Protein AF-A0A832IN17-F1 (afdb_monomer_lite)

Radius of gyration: 20.88 Å; chains: 1; bounding box: 55×43×46 Å

Structure (mmCIF, N/CA/C/O backbone):
data_AF-A0A832IN17-F1
#
_entry.id   AF-A0A832IN17-F1
#
loop_
_atom_site.group_PDB
_atom_site.id
_atom_site.type_symbol
_atom_site.label_atom_id
_atom_site.label_alt_id
_atom_site.label_comp_id
_atom_site.label_asym_id
_atom_site.label_entity_id
_atom_site.label_seq_id
_atom_site.pdbx_PDB_ins_code
_atom_site.Cartn_x
_atom_site.Cartn_y
_atom_site.Cartn_z
_atom_site.occupancy
_atom_site.B_iso_or_equiv
_atom_site.auth_seq_id
_atom_site.auth_comp_id
_atom_site.auth_asym_id
_atom_site.auth_atom_id
_atom_site.pdbx_PDB_model_num
ATOM 1 N N . ARG A 1 1 ? -17.816 15.713 -6.713 1.00 51.59 1 ARG A N 1
ATOM 2 C CA . ARG A 1 1 ? -17.957 14.393 -6.051 1.00 51.59 1 ARG A CA 1
ATOM 3 C C . ARG A 1 1 ? -18.269 14.490 -4.556 1.00 51.59 1 ARG A C 1
ATOM 5 O O . ARG A 1 1 ? -19.433 14.315 -4.246 1.00 51.59 1 ARG A O 1
ATOM 12 N N . ALA A 1 2 ? -17.333 14.793 -3.641 1.00 46.94 2 ALA A N 1
ATOM 13 C CA . ALA A 1 2 ? -17.643 14.866 -2.194 1.00 46.94 2 ALA A CA 1
ATOM 14 C C . ALA A 1 2 ? -18.786 15.858 -1.883 1.00 46.94 2 ALA A C 1
ATOM 16 O O . ALA A 1 2 ? -19.800 15.483 -1.310 1.00 46.94 2 ALA A O 1
ATOM 17 N N . LEU A 1 3 ? -18.708 17.077 -2.427 1.00 55.75 3 LEU A N 1
ATOM 18 C CA . LEU A 1 3 ? -19.771 18.088 -2.305 1.00 55.75 3 LEU A CA 1
ATOM 19 C C . LEU A 1 3 ? -21.118 17.687 -2.946 1.00 55.75 3 LEU A C 1
ATOM 21 O O . LEU A 1 3 ? -22.158 18.191 -2.539 1.00 55.75 3 LEU A O 1
ATOM 25 N N . GLU A 1 4 ? -21.127 16.803 -3.949 1.00 55.88 4 GLU A N 1
ATOM 26 C CA . GLU A 1 4 ? -22.376 16.304 -4.558 1.00 55.88 4 GLU A CA 1
ATOM 27 C C . GLU A 1 4 ? -23.022 15.212 -3.707 1.00 55.88 4 GLU A C 1
ATOM 29 O O . GLU A 1 4 ? -24.243 15.175 -3.595 1.00 55.88 4 GLU A O 1
ATOM 34 N N . ILE A 1 5 ? -22.210 14.346 -3.094 1.00 51.12 5 ILE A N 1
ATOM 35 C CA . ILE A 1 5 ? -22.674 13.303 -2.173 1.00 51.12 5 ILE A CA 1
ATOM 36 C C . ILE A 1 5 ? -23.293 13.957 -0.933 1.00 51.12 5 ILE A C 1
ATOM 38 O O . ILE A 1 5 ? -24.420 13.624 -0.584 1.00 51.12 5 ILE A O 1
ATOM 42 N N . LEU A 1 6 ? -22.634 14.969 -0.355 1.00 58.47 6 LEU A N 1
ATOM 43 C CA . LEU A 1 6 ? -23.139 15.705 0.812 1.00 58.47 6 LEU A CA 1
ATOM 44 C C . LEU A 1 6 ? -24.492 16.383 0.552 1.00 58.47 6 LEU A C 1
ATOM 46 O O . LEU A 1 6 ? -25.398 16.295 1.378 1.00 58.47 6 LEU A O 1
ATOM 50 N N . ARG A 1 7 ? -24.678 16.980 -0.636 1.00 63.84 7 ARG A N 1
ATOM 51 C CA . ARG A 1 7 ? -25.978 17.544 -1.043 1.00 63.84 7 ARG A CA 1
ATOM 52 C C . ARG A 1 7 ? -27.056 16.481 -1.228 1.00 63.84 7 ARG A C 1
ATOM 54 O O . ARG A 1 7 ? -28.219 16.757 -0.962 1.00 63.84 7 ARG A O 1
ATOM 61 N N . ARG A 1 8 ? -26.695 15.294 -1.720 1.00 60.34 8 ARG A N 1
ATOM 62 C CA . ARG A 1 8 ? -27.651 14.206 -1.971 1.00 60.34 8 ARG A CA 1
ATOM 63 C C . ARG A 1 8 ? -28.102 13.523 -0.681 1.00 60.34 8 ARG A C 1
ATOM 65 O O . ARG A 1 8 ? -29.248 13.102 -0.595 1.00 60.34 8 ARG A O 1
ATOM 72 N N . GLU A 1 9 ? -27.208 13.424 0.296 1.00 64.56 9 GLU A N 1
ATOM 73 C CA . GLU A 1 9 ? -27.443 12.777 1.594 1.00 64.56 9 GLU A CA 1
ATOM 74 C C . GLU A 1 9 ? -27.947 13.774 2.663 1.00 64.56 9 GLU A C 1
ATOM 76 O O . GLU A 1 9 ? -28.255 13.379 3.782 1.00 64.56 9 GLU A O 1
ATOM 81 N N . ASN A 1 10 ? -28.065 15.063 2.315 1.00 69.25 10 ASN A N 1
ATOM 82 C CA . ASN A 1 10 ? -28.514 16.152 3.191 1.00 69.25 10 ASN A CA 1
ATOM 83 C C . ASN A 1 10 ? -27.656 16.309 4.465 1.00 69.25 10 ASN A C 1
ATOM 85 O O . ASN A 1 10 ? -28.167 16.602 5.547 1.00 69.25 10 ASN A O 1
ATOM 89 N N . ILE A 1 11 ? -26.346 16.090 4.325 1.00 56.19 11 ILE A N 1
ATOM 90 C CA . ILE A 1 11 ? -25.371 16.149 5.417 1.00 56.19 11 ILE A CA 1
ATOM 91 C C . ILE A 1 11 ? -24.677 17.514 5.370 1.00 56.19 11 ILE A C 1
ATOM 93 O O . ILE A 1 11 ? -23.997 17.838 4.394 1.00 56.19 11 ILE A O 1
ATOM 97 N N . ASP A 1 12 ? -24.851 18.307 6.428 1.00 56.44 12 ASP A N 1
ATOM 98 C CA . ASP A 1 12 ? -24.243 19.631 6.573 1.00 56.44 12 ASP A CA 1
ATOM 99 C C . ASP A 1 12 ? -22.817 19.500 7.135 1.00 56.44 12 ASP A C 1
ATOM 101 O O . ASP A 1 12 ? 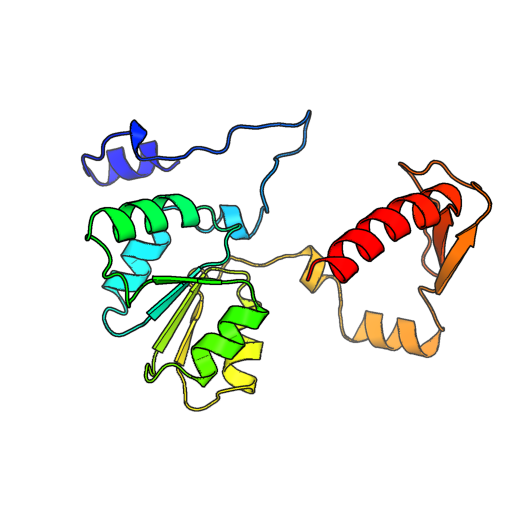-22.619 19.168 8.304 1.00 56.44 12 ASP A O 1
ATOM 105 N N . ILE A 1 13 ? -21.810 19.698 6.280 1.00 49.97 13 ILE A N 1
ATOM 106 C CA . ILE A 1 13 ? -20.387 19.692 6.648 1.00 49.97 13 ILE A CA 1
ATOM 107 C C . ILE A 1 13 ? -19.742 20.962 6.101 1.00 49.97 13 ILE A C 1
ATOM 109 O O . ILE A 1 13 ? -19.945 21.315 4.938 1.00 49.97 13 ILE A O 1
ATOM 113 N N . ASN A 1 14 ? -18.918 21.614 6.928 1.00 55.19 14 ASN A N 1
ATOM 114 C CA . ASN A 1 14 ? -18.136 22.779 6.526 1.00 55.19 14 ASN A CA 1
ATOM 115 C C . ASN A 1 14 ? -17.198 22.418 5.344 1.00 55.19 14 ASN A C 1
ATOM 117 O O . ASN A 1 14 ? -16.309 21.581 5.525 1.00 55.19 14 ASN A O 1
ATOM 121 N N . PRO A 1 15 ? -17.352 23.040 4.157 1.00 50.75 15 PRO A N 1
ATOM 122 C CA . PRO A 1 15 ? -16.538 22.756 2.973 1.00 50.75 15 PRO A CA 1
ATOM 123 C C . PRO A 1 15 ? -15.032 22.951 3.175 1.00 50.75 15 PRO A C 1
ATOM 125 O O . PRO A 1 15 ? -14.250 22.280 2.506 1.00 50.75 15 PRO A O 1
ATOM 128 N N . ASP A 1 16 ? -14.628 23.808 4.115 1.00 48.81 16 ASP A N 1
ATOM 129 C CA . ASP A 1 16 ? -13.217 24.060 4.440 1.00 48.81 16 ASP A CA 1
ATOM 130 C C . ASP A 1 16 ? -12.544 22.866 5.144 1.00 48.81 16 ASP A C 1
ATOM 132 O O . ASP A 1 16 ? -11.321 22.806 5.240 1.00 48.81 16 ASP A O 1
ATOM 136 N N . LEU A 1 17 ? -13.330 21.888 5.612 1.00 45.16 17 LEU A N 1
ATOM 137 C CA . LEU A 1 17 ? -12.834 20.626 6.174 1.00 45.16 17 LEU A CA 1
ATOM 138 C C . LEU A 1 17 ? -12.541 19.568 5.097 1.00 45.16 17 LEU A C 1
ATOM 140 O O . LEU A 1 17 ? -12.065 18.475 5.411 1.00 45.16 17 LEU A O 1
ATOM 144 N N . ILE A 1 18 ? -12.834 19.867 3.828 1.00 52.97 18 ILE A N 1
ATOM 145 C CA . ILE A 1 18 ? -12.584 18.976 2.697 1.00 52.97 18 ILE A CA 1
ATOM 146 C C . ILE A 1 18 ? -11.269 19.402 2.040 1.00 52.97 18 ILE A C 1
ATOM 148 O O . ILE A 1 18 ? -11.239 20.303 1.204 1.00 52.97 18 ILE A O 1
ATOM 152 N N . GLU A 1 19 ? -10.170 18.727 2.381 1.00 46.94 19 GLU A N 1
ATOM 153 C CA . GLU A 1 19 ? -8.913 18.895 1.649 1.00 46.94 19 GLU A CA 1
ATOM 154 C C . GLU A 1 19 ? -9.057 18.339 0.224 1.00 46.94 19 GLU A C 1
ATOM 156 O O . GLU A 1 19 ? -9.177 17.132 -0.002 1.00 46.94 19 GLU A O 1
ATOM 161 N N . ILE A 1 20 ? -9.053 19.238 -0.760 1.00 49.03 20 ILE A N 1
ATOM 162 C CA . ILE A 1 20 ?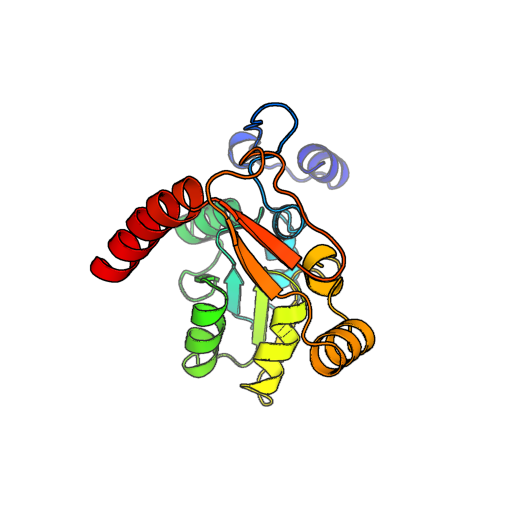 -9.028 18.896 -2.181 1.00 49.03 20 ILE A CA 1
ATOM 163 C C . ILE A 1 20 ? -7.601 19.123 -2.682 1.00 49.03 20 ILE A C 1
ATOM 165 O O . ILE A 1 20 ? -7.170 20.258 -2.874 1.00 49.03 20 ILE A O 1
ATOM 169 N N . TYR A 1 21 ? -6.862 18.041 -2.932 1.00 46.72 21 TYR A N 1
ATOM 170 C CA . TYR A 1 21 ? -5.569 18.114 -3.612 1.00 46.72 21 TYR A CA 1
ATOM 171 C C . TYR A 1 21 ? -5.768 18.510 -5.090 1.00 46.72 21 TYR A C 1
ATOM 173 O O . TYR A 1 21 ? -5.939 17.642 -5.944 1.00 46.72 21 TYR A O 1
ATOM 181 N N . ASP A 1 22 ? -5.747 19.809 -5.414 1.00 50.56 22 ASP A N 1
ATOM 182 C CA . ASP A 1 22 ? -5.823 20.307 -6.808 1.00 50.56 22 ASP A CA 1
ATOM 183 C C . ASP A 1 22 ? -4.463 20.753 -7.380 1.00 50.56 22 ASP A C 1
ATOM 185 O O . ASP A 1 22 ? -4.370 21.481 -8.370 1.00 50.56 22 ASP A O 1
ATOM 189 N N . HIS A 1 23 ? -3.352 20.311 -6.783 1.00 47.31 23 HIS A N 1
ATOM 190 C CA . HIS A 1 23 ? -2.042 20.609 -7.351 1.00 47.31 23 HIS A CA 1
ATOM 191 C C . HIS A 1 23 ? -1.737 19.717 -8.559 1.00 47.31 23 HIS A C 1
ATOM 193 O O . HIS A 1 23 ? -1.418 18.531 -8.464 1.00 47.31 23 HIS A O 1
ATOM 199 N N . ARG A 1 24 ? -1.823 20.333 -9.741 1.00 50.34 24 ARG A N 1
ATOM 200 C CA . ARG A 1 24 ? -1.418 19.744 -11.017 1.00 50.34 24 ARG A CA 1
ATOM 201 C C . ARG A 1 24 ? -0.017 20.205 -11.398 1.00 50.34 24 ARG A C 1
ATOM 203 O O . ARG A 1 24 ? 0.280 21.398 -11.390 1.00 50.34 24 ARG A O 1
ATOM 210 N N . LYS A 1 25 ? 0.825 19.270 -11.843 1.00 51.00 25 LYS A N 1
ATOM 211 C CA . LYS A 1 25 ? 2.070 19.575 -12.564 1.00 51.00 25 LYS A CA 1
ATOM 212 C C . LYS A 1 25 ? 1.861 19.266 -14.046 1.00 51.00 25 LYS A C 1
ATOM 214 O O . LYS A 1 25 ? 2.111 18.153 -14.512 1.00 51.00 25 LYS A O 1
ATOM 219 N N . GLY A 1 26 ? 1.358 20.245 -14.798 1.00 65.31 26 GLY A N 1
ATOM 220 C CA . GLY A 1 26 ? 0.943 20.049 -16.191 1.00 65.31 26 GLY A CA 1
ATOM 221 C C . GLY A 1 26 ? -0.275 19.123 -16.283 1.00 65.31 26 GLY A C 1
ATOM 222 O O . GLY A 1 26 ? -1.315 19.421 -15.705 1.00 65.31 26 GLY A O 1
ATOM 223 N N . LYS A 1 27 ? -0.149 17.988 -16.986 1.00 57.19 27 LYS A N 1
ATOM 224 C CA . LYS A 1 27 ? -1.211 16.966 -17.103 1.00 57.19 27 LYS A CA 1
ATOM 225 C C . LYS A 1 27 ? -1.237 15.936 -15.963 1.00 57.19 27 LYS A C 1
ATOM 227 O O . LYS A 1 27 ? -2.089 15.055 -15.971 1.00 57.19 27 LYS A O 1
ATOM 232 N N . TYR A 1 28 ? -0.277 15.995 -15.039 1.00 52.97 28 TYR A N 1
ATOM 233 C CA . TYR A 1 28 ? -0.094 14.983 -14.000 1.00 52.97 28 TYR A CA 1
ATOM 234 C C . TYR A 1 28 ? -0.658 15.465 -12.663 1.00 52.97 28 TYR A C 1
ATOM 236 O O . TYR A 1 28 ? -0.355 16.576 -12.218 1.00 52.97 28 TYR A O 1
ATOM 244 N N . TRP A 1 29 ? -1.453 14.608 -12.026 1.00 57.88 29 TRP A N 1
ATOM 245 C CA . TRP A 1 29 ? -1.909 14.779 -10.650 1.00 57.88 29 TRP A CA 1
ATOM 246 C C . TRP A 1 29 ? -0.788 14.367 -9.694 1.00 57.88 29 TRP A C 1
ATOM 248 O O . TRP A 1 29 ? -0.196 13.303 -9.873 1.00 57.88 29 TRP A O 1
ATOM 258 N N . SER A 1 30 ? -0.483 15.181 -8.682 1.00 66.12 30 SER A N 1
ATOM 259 C CA . SER A 1 30 ? 0.455 14.808 -7.613 1.00 66.12 30 SER A CA 1
ATOM 260 C C . SER A 1 30 ? -0.232 13.945 -6.545 1.00 66.12 30 SER A C 1
ATOM 262 O O . SER A 1 30 ? -0.205 14.278 -5.365 1.00 66.12 30 SER A O 1
ATOM 264 N N . ALA A 1 31 ? -0.904 12.874 -6.968 1.00 72.94 31 ALA A N 1
ATOM 265 C CA . ALA A 1 31 ? -1.619 11.951 -6.094 1.00 72.94 31 ALA A CA 1
ATOM 266 C C . ALA A 1 31 ? -1.562 10.528 -6.662 1.00 72.94 31 ALA A C 1
ATOM 268 O O . ALA A 1 31 ? -1.546 10.331 -7.881 1.00 72.94 31 ALA A O 1
ATOM 269 N N . CYS A 1 32 ? -1.557 9.525 -5.784 1.00 80.31 32 CYS A N 1
ATOM 270 C CA . CYS A 1 32 ? -1.690 8.137 -6.201 1.00 80.31 32 CYS A CA 1
ATOM 271 C C . CYS A 1 32 ? -3.151 7.849 -6.580 1.00 80.31 32 CYS A C 1
ATOM 273 O O . CYS A 1 32 ? -4.053 7.960 -5.752 1.00 80.31 32 CYS A O 1
ATOM 275 N N . HIS A 1 33 ? -3.388 7.433 -7.827 1.00 80.19 33 HIS A N 1
ATOM 276 C CA . HIS A 1 33 ? -4.728 7.121 -8.342 1.00 80.19 33 HIS A CA 1
ATOM 277 C C . HIS A 1 33 ? -5.456 6.021 -7.554 1.00 80.19 33 HIS A C 1
ATOM 279 O O . HIS A 1 33 ? -6.681 5.993 -7.566 1.00 80.19 33 HIS A O 1
ATOM 285 N N . VAL A 1 34 ? -4.728 5.124 -6.879 1.00 82.94 34 VAL A N 1
ATOM 286 C CA . VAL A 1 34 ? -5.305 4.068 -6.031 1.00 82.94 34 VAL A CA 1
ATOM 287 C C . VAL A 1 34 ? -5.787 4.659 -4.715 1.00 82.94 34 VAL A C 1
ATOM 289 O O . VAL A 1 34 ? -6.943 4.506 -4.334 1.00 82.94 34 VAL A O 1
ATOM 292 N N . HIS A 1 35 ? -4.906 5.379 -4.029 1.00 80.12 35 HIS A N 1
ATOM 293 C CA . HIS A 1 35 ? -5.183 5.952 -2.720 1.00 80.12 35 HIS A CA 1
ATOM 294 C C . HIS A 1 35 ? -6.171 7.125 -2.772 1.00 80.12 35 HIS A C 1
ATOM 296 O O . HIS A 1 35 ? -6.923 7.327 -1.822 1.00 80.12 35 HIS A O 1
ATOM 302 N N . GLN A 1 36 ? -6.251 7.844 -3.897 1.00 81.31 36 GLN A N 1
ATOM 303 C CA . GLN A 1 36 ? -7.253 8.890 -4.142 1.00 81.31 36 GLN A CA 1
ATOM 304 C C . GLN A 1 36 ? -8.688 8.340 -4.223 1.00 81.31 36 GLN A C 1
ATOM 306 O O . GLN A 1 36 ? -9.642 9.059 -3.932 1.00 81.31 36 GLN A O 1
ATOM 311 N N . GLN A 1 37 ? -8.869 7.072 -4.609 1.00 77.75 37 GLN A N 1
ATOM 312 C CA . GLN A 1 37 ? -10.197 6.444 -4.642 1.00 77.75 37 GLN A CA 1
ATOM 313 C C . GLN A 1 37 ? -10.764 6.213 -3.236 1.00 77.75 37 GLN A C 1
ATOM 315 O O . GLN A 1 37 ? -11.978 6.078 -3.079 1.00 77.75 37 GLN A O 1
ATOM 320 N N . ILE A 1 38 ? -9.900 6.198 -2.218 1.00 78.69 38 ILE A N 1
ATOM 321 C CA . ILE A 1 38 ? -10.278 6.116 -0.809 1.00 78.69 38 ILE A CA 1
ATOM 322 C C . ILE A 1 38 ? -10.639 7.532 -0.346 1.00 78.69 38 ILE A C 1
ATOM 324 O O . ILE A 1 38 ? -9.796 8.292 0.133 1.00 78.69 38 ILE A O 1
ATOM 328 N N . GLY A 1 39 ? -11.900 7.900 -0.572 1.00 71.94 39 GLY A N 1
ATOM 329 C CA . GLY A 1 39 ? -12.444 9.210 -0.214 1.00 71.94 39 GLY A CA 1
ATOM 330 C C . GLY A 1 39 ? -12.582 9.429 1.301 1.00 71.94 39 GLY A C 1
ATOM 331 O O . GLY A 1 39 ? -12.466 8.479 2.076 1.00 71.94 39 GLY A O 1
ATOM 332 N N . PRO A 1 40 ? -12.869 10.669 1.732 1.00 69.12 40 PRO A N 1
ATOM 333 C CA . PRO A 1 40 ? -12.911 11.053 3.149 1.00 69.12 40 PRO A CA 1
ATOM 334 C C . PRO A 1 40 ? -13.953 10.275 3.968 1.00 69.12 40 PRO A C 1
ATOM 336 O O . PRO A 1 40 ? -13.707 9.958 5.131 1.00 69.12 40 PRO A O 1
ATOM 339 N N . ASP A 1 41 ? -15.070 9.900 3.343 1.00 77.50 41 ASP A N 1
ATOM 340 C CA . ASP A 1 41 ? -16.176 9.191 4.002 1.00 77.50 41 ASP A CA 1
ATOM 341 C C . ASP A 1 41 ? -15.910 7.682 4.140 1.00 77.50 41 ASP A C 1
ATOM 343 O O . ASP A 1 41 ? -16.577 6.990 4.907 1.00 77.50 41 ASP A O 1
ATOM 347 N N . ALA A 1 42 ? -14.925 7.144 3.406 1.00 80.38 42 ALA A N 1
ATOM 348 C CA . ALA A 1 42 ? -14.640 5.709 3.396 1.00 80.38 42 ALA A CA 1
ATOM 349 C C . ALA A 1 42 ? -14.237 5.202 4.789 1.00 80.38 42 ALA A C 1
ATOM 351 O O . ALA A 1 42 ? -14.626 4.105 5.186 1.00 80.38 42 ALA A O 1
ATOM 352 N N . ALA A 1 43 ? -13.493 6.018 5.542 1.00 84.94 43 ALA A N 1
ATOM 353 C CA . ALA A 1 43 ? -13.101 5.699 6.910 1.00 84.94 43 ALA A CA 1
ATOM 354 C C . ALA A 1 43 ? -14.304 5.680 7.859 1.00 84.94 43 ALA A C 1
ATOM 356 O O . ALA A 1 43 ? -14.411 4.765 8.671 1.00 84.94 43 ALA A O 1
ATOM 357 N N . ASP A 1 44 ? -15.231 6.632 7.720 1.00 83.56 44 ASP A N 1
ATOM 358 C CA . ASP A 1 44 ? -16.424 6.705 8.570 1.00 83.56 44 ASP A CA 1
ATOM 359 C C . ASP A 1 44 ? -17.327 5.496 8.340 1.00 83.56 44 ASP A C 1
ATOM 361 O O . ASP A 1 44 ? -17.721 4.826 9.290 1.00 83.56 44 ASP A O 1
ATOM 365 N N . ILE A 1 45 ? -17.592 5.162 7.074 1.00 83.19 45 ILE A N 1
ATOM 366 C CA . ILE A 1 45 ? -18.397 3.992 6.707 1.00 83.19 45 ILE A CA 1
ATOM 367 C C . ILE A 1 45 ? -17.753 2.713 7.254 1.00 83.19 45 ILE A C 1
ATOM 369 O O . ILE A 1 45 ? -18.436 1.887 7.863 1.00 83.19 45 ILE A O 1
ATOM 373 N N . ALA A 1 46 ? -16.439 2.555 7.080 1.00 86.69 46 ALA A N 1
ATOM 374 C CA . ALA A 1 46 ? -15.731 1.368 7.543 1.00 86.69 46 ALA A CA 1
ATOM 375 C C . ALA A 1 46 ? -15.739 1.243 9.077 1.00 86.69 46 ALA A C 1
ATOM 377 O O . ALA A 1 46 ? -15.961 0.145 9.592 1.00 86.69 46 ALA A O 1
ATOM 378 N N . LEU A 1 47 ? -15.550 2.353 9.801 1.00 86.94 47 LEU A N 1
ATOM 379 C CA . LEU A 1 47 ? -15.591 2.403 11.267 1.00 86.94 47 LEU A CA 1
ATOM 380 C C . LEU A 1 47 ? -17.004 2.195 11.827 1.00 86.94 47 LEU A C 1
ATOM 382 O O . LEU A 1 47 ? -17.140 1.590 12.888 1.00 86.94 47 LEU A O 1
ATOM 386 N N . LEU A 1 48 ? -18.048 2.655 11.131 1.00 86.75 48 LEU A N 1
ATOM 387 C CA . LEU A 1 48 ? -19.443 2.376 11.494 1.00 86.75 48 LEU A CA 1
ATOM 388 C C . LEU A 1 48 ? -19.768 0.885 11.364 1.00 86.75 48 LEU A C 1
ATOM 390 O O . LEU A 1 48 ? -20.456 0.326 12.213 1.00 86.75 48 LEU A O 1
ATOM 394 N N . GLN A 1 49 ? -19.260 0.233 10.316 1.00 87.25 49 GLN A N 1
ATOM 395 C CA . GLN A 1 49 ? -19.473 -1.197 10.081 1.00 87.25 49 GLN A CA 1
ATOM 396 C C . GLN A 1 49 ? -18.607 -2.090 10.981 1.00 87.25 49 GLN A C 1
ATOM 398 O O . GLN A 1 49 ? -18.992 -3.220 11.266 1.00 87.25 49 GLN A O 1
ATOM 403 N N . ASN A 1 50 ? -17.448 -1.594 11.425 1.00 91.38 50 ASN A N 1
ATOM 404 C CA . ASN A 1 50 ? -16.460 -2.350 12.196 1.00 91.38 50 ASN A CA 1
ATOM 405 C C . ASN A 1 50 ? -15.943 -1.503 13.362 1.00 91.38 50 ASN A C 1
ATOM 407 O O . ASN A 1 50 ? -14.771 -1.127 13.424 1.00 91.38 50 ASN A O 1
ATOM 411 N N . SER A 1 51 ? -16.834 -1.172 14.297 1.00 90.00 51 SER A N 1
ATOM 412 C CA . SER A 1 51 ? -16.514 -0.277 15.411 1.00 90.00 51 SER A CA 1
ATOM 413 C C . SER A 1 51 ? -15.470 -0.843 16.379 1.00 90.00 51 SER A C 1
ATOM 415 O O . SER A 1 51 ? -14.901 -0.075 17.150 1.00 90.00 51 SER A O 1
ATOM 417 N N . ASP A 1 52 ? -15.226 -2.152 16.359 1.00 93.44 52 ASP A N 1
ATOM 418 C CA . ASP A 1 52 ? -14.208 -2.861 17.140 1.00 93.44 52 ASP A CA 1
ATOM 419 C C . ASP A 1 52 ? -12.850 -2.983 16.423 1.00 93.44 52 ASP A C 1
ATOM 421 O O . ASP A 1 52 ? -11.910 -3.527 16.999 1.00 93.44 52 ASP A O 1
ATOM 425 N N . ALA A 1 53 ? -12.736 -2.493 15.183 1.00 96.31 53 ALA A N 1
ATOM 426 C CA . ALA A 1 53 ? -11.501 -2.544 14.411 1.00 96.31 53 ALA A CA 1
ATOM 427 C C . ALA A 1 53 ? -10.625 -1.298 14.604 1.00 96.31 53 ALA A C 1
ATOM 429 O O . ALA A 1 53 ? -11.119 -0.171 14.713 1.00 96.31 53 ALA A O 1
ATOM 430 N N . GLU A 1 54 ? -9.310 -1.508 14.565 1.00 97.50 54 GLU A N 1
ATOM 431 C CA . GLU A 1 54 ? -8.335 -0.431 14.393 1.00 97.50 54 GLU A CA 1
ATOM 432 C C . GLU A 1 54 ? -8.233 -0.042 12.912 1.00 97.50 54 GLU A C 1
ATOM 434 O O . GLU A 1 54 ? -8.293 -0.887 12.020 1.00 97.50 54 GLU A O 1
ATOM 439 N N . LEU A 1 55 ? -8.057 1.244 12.634 1.00 96.69 55 LEU A N 1
ATOM 440 C CA . LEU A 1 55 ? -7.921 1.802 11.296 1.00 96.69 55 LEU A CA 1
ATOM 441 C C . LEU A 1 55 ? -6.447 2.092 10.996 1.00 96.69 55 LEU A C 1
ATOM 443 O O . LEU A 1 55 ? -5.834 2.957 11.612 1.00 96.69 55 LEU A O 1
ATOM 447 N N . MET A 1 56 ? -5.882 1.405 10.007 1.00 97.75 56 MET A N 1
ATOM 448 C CA . MET A 1 56 ? -4.527 1.651 9.513 1.00 97.75 56 MET A CA 1
ATOM 449 C C . MET A 1 56 ? -4.580 2.377 8.170 1.00 97.75 56 MET A C 1
ATOM 451 O O . MET A 1 56 ? -5.174 1.877 7.214 1.00 97.75 56 MET A O 1
ATOM 455 N N . ILE A 1 57 ? -3.941 3.542 8.082 1.00 95.31 57 ILE A N 1
ATOM 456 C CA . ILE A 1 57 ? -4.059 4.477 6.960 1.00 95.31 57 ILE A CA 1
ATOM 457 C C . ILE A 1 57 ? -2.697 4.724 6.336 1.00 95.31 57 ILE A C 1
ATOM 459 O O . ILE A 1 57 ? -1.781 5.207 6.997 1.00 95.31 57 ILE A O 1
ATOM 463 N N . HIS A 1 58 ? -2.569 4.439 5.042 1.00 94.31 58 HIS A N 1
ATOM 464 C CA . HIS A 1 58 ? -1.385 4.856 4.304 1.00 94.31 58 HIS A CA 1
ATOM 465 C C . HIS A 1 58 ? -1.386 6.384 4.141 1.00 94.31 58 HIS A C 1
ATOM 467 O O . HIS A 1 58 ? -2.416 6.918 3.723 1.00 94.31 58 HIS A O 1
ATOM 473 N N . PRO A 1 59 ? -0.270 7.099 4.384 1.00 87.50 59 PRO A N 1
ATOM 474 C CA . PRO A 1 59 ? -0.226 8.563 4.278 1.00 87.50 59 PRO A CA 1
ATOM 475 C C . PRO A 1 59 ? -0.612 9.132 2.902 1.00 87.50 59 PRO A C 1
ATOM 477 O O . PRO A 1 59 ? -0.982 10.293 2.807 1.00 87.50 59 PRO A O 1
ATOM 480 N N . GLU A 1 60 ? -0.564 8.322 1.839 1.00 86.31 60 GLU A N 1
ATOM 481 C CA . GLU A 1 60 ? -1.021 8.723 0.495 1.00 86.31 60 GLU A CA 1
ATOM 482 C C . GLU A 1 60 ? -2.553 8.677 0.306 1.00 86.31 60 GLU A C 1
ATOM 484 O O . GLU A 1 60 ? -3.044 9.110 -0.737 1.00 86.31 60 GLU A O 1
ATOM 489 N N . CYS A 1 61 ? -3.319 8.125 1.260 1.00 85.88 61 CYS A N 1
ATOM 490 C CA . CYS A 1 61 ? -4.783 8.021 1.179 1.00 85.88 61 CYS A CA 1
ATOM 491 C C . CYS A 1 61 ? -5.453 9.385 1.055 1.00 85.88 61 CYS A C 1
ATOM 493 O O . CYS A 1 61 ? -5.179 10.283 1.844 1.00 85.88 61 CYS A O 1
ATOM 495 N N . GLY A 1 62 ? -6.449 9.492 0.169 1.00 81.56 62 GLY A N 1
ATOM 496 C CA . GLY A 1 62 ? -7.309 10.676 0.108 1.00 81.56 62 GLY A CA 1
ATOM 497 C C . GLY A 1 62 ? -8.041 10.951 1.429 1.00 81.56 62 GLY A C 1
ATOM 498 O O . GLY A 1 62 ? -8.310 12.100 1.759 1.00 81.56 62 GLY A O 1
ATOM 499 N N . CYS A 1 63 ? -8.313 9.913 2.228 1.00 81.94 63 CYS A N 1
ATOM 500 C CA . CYS A 1 63 ? -8.908 10.053 3.554 1.00 81.94 63 CYS A CA 1
ATOM 501 C C . CYS A 1 63 ? -7.916 10.481 4.653 1.00 81.94 63 CYS A C 1
ATOM 503 O O . CYS A 1 63 ? -8.376 10.819 5.745 1.00 81.94 63 CYS A O 1
ATOM 505 N N . ALA A 1 64 ? -6.595 10.476 4.410 1.00 86.69 64 ALA A N 1
ATOM 506 C CA . ALA A 1 64 ? -5.578 10.629 5.456 1.00 86.69 64 ALA A CA 1
ATOM 507 C C . ALA A 1 64 ? -5.737 11.937 6.244 1.00 86.69 64 ALA A C 1
ATOM 509 O O . ALA A 1 64 ? -5.943 11.889 7.455 1.00 86.69 64 ALA A O 1
ATOM 510 N N . SER A 1 65 ? -5.753 13.092 5.577 1.00 82.69 65 SER A N 1
ATOM 511 C CA . SER A 1 65 ? -5.901 14.385 6.257 1.00 82.69 65 SER A CA 1
ATOM 512 C C . SER A 1 65 ? -7.219 14.518 7.015 1.00 82.69 65 SER A C 1
ATOM 514 O O . SER A 1 65 ? -7.236 14.964 8.161 1.00 82.69 65 SER A O 1
ATOM 516 N N . SER A 1 66 ? -8.326 14.062 6.418 1.00 83.62 66 SER A N 1
ATOM 517 C CA . SER A 1 66 ? -9.636 14.089 7.081 1.00 83.62 66 SER A CA 1
ATOM 518 C C . SER A 1 66 ? -9.654 13.226 8.348 1.00 83.62 66 SER A C 1
ATOM 520 O O . SER A 1 66 ? -10.203 13.633 9.371 1.00 83.62 66 SER A O 1
ATOM 522 N N . CYS A 1 67 ? -9.002 12.059 8.318 1.00 85.62 67 CYS A N 1
ATOM 523 C CA . CYS A 1 67 ? -8.872 11.191 9.482 1.00 85.62 67 CYS A CA 1
ATOM 524 C C . CYS A 1 67 ? -7.961 11.820 10.536 1.00 85.62 67 CYS A C 1
ATOM 526 O O . CYS A 1 67 ? -8.269 11.736 11.719 1.00 85.62 67 CYS A O 1
ATOM 528 N N . LEU A 1 68 ? -6.880 12.491 10.126 1.00 85.38 68 LEU A N 1
ATOM 529 C CA . LEU A 1 68 ? -5.971 13.171 11.047 1.00 85.38 68 LEU A CA 1
ATOM 530 C C . LEU A 1 68 ? -6.694 14.294 11.799 1.00 85.38 68 LEU A C 1
ATOM 532 O O . LEU A 1 68 ? -6.606 14.368 13.024 1.00 85.38 68 LEU A O 1
ATOM 536 N N . TYR A 1 69 ? -7.483 15.104 11.088 1.00 83.19 69 TYR A N 1
ATOM 537 C CA . TYR A 1 69 ? -8.330 16.131 11.695 1.00 83.19 69 TYR A CA 1
ATOM 538 C C . TYR A 1 69 ? -9.346 15.537 12.679 1.00 83.19 69 TYR A C 1
ATOM 540 O O . TYR A 1 69 ? -9.517 16.049 13.786 1.00 83.19 69 TYR A O 1
ATOM 548 N N . LYS A 1 70 ? -10.005 14.433 12.304 1.00 85.00 70 LYS A N 1
ATOM 549 C CA . LYS A 1 70 ? -10.975 13.735 13.163 1.00 85.00 70 LYS A CA 1
ATOM 550 C C . LYS A 1 70 ? -10.328 13.156 14.419 1.00 85.00 70 LYS A C 1
ATOM 552 O O . LYS A 1 70 ? -10.943 13.218 15.480 1.00 85.00 70 LYS A O 1
ATOM 557 N N . VAL A 1 71 ? -9.104 12.638 14.314 1.00 86.88 71 VAL A N 1
ATOM 558 C CA . VAL A 1 71 ? -8.313 12.192 15.470 1.00 86.88 71 VAL A CA 1
ATOM 559 C C . VAL A 1 71 ? -7.995 13.375 16.382 1.00 86.88 71 VAL A C 1
ATOM 561 O O . VAL A 1 71 ? -8.285 13.327 17.571 1.00 86.88 71 VAL A O 1
ATOM 564 N N . GLN A 1 72 ? -7.485 14.477 15.825 1.00 82.62 72 GLN A N 1
ATOM 565 C CA . GLN A 1 72 ? -7.144 15.675 16.599 1.00 82.62 72 GLN A CA 1
ATOM 566 C C . GLN A 1 72 ? -8.366 16.333 17.263 1.00 82.62 72 GLN A C 1
ATOM 568 O O . GLN A 1 72 ? -8.252 16.907 18.343 1.00 82.62 72 GLN A O 1
ATOM 573 N N . SER A 1 73 ? -9.535 16.236 16.630 1.00 84.25 73 SER A N 1
ATOM 574 C CA . SER A 1 73 ? -10.801 16.774 17.141 1.00 84.25 73 SER A CA 1
ATOM 575 C C . SER A 1 73 ? -11.513 15.826 18.118 1.00 84.25 73 SER A C 1
ATOM 577 O O . SER A 1 73 ? -12.589 16.157 18.608 1.00 84.25 73 SER A O 1
ATOM 579 N N . GLY A 1 74 ? -10.954 14.638 18.384 1.00 84.50 74 GLY A N 1
ATOM 580 C CA . GLY A 1 74 ? -11.537 13.633 19.279 1.00 84.50 74 GLY A CA 1
ATOM 581 C C . GLY A 1 74 ? -12.748 12.880 18.714 1.00 84.50 74 GLY A C 1
ATOM 582 O O . GLY A 1 74 ? -13.405 12.149 19.450 1.00 84.50 74 GLY A O 1
ATOM 583 N N . ILE A 1 75 ? -13.048 13.033 17.420 1.00 84.88 75 ILE A N 1
ATOM 584 C CA . ILE A 1 75 ? -14.123 12.299 16.729 1.00 84.88 75 ILE A CA 1
ATOM 585 C C . ILE A 1 75 ? -13.722 10.831 16.554 1.00 84.88 75 ILE A C 1
ATOM 587 O O . ILE A 1 75 ? -14.524 9.927 16.787 1.00 84.88 75 ILE A O 1
ATOM 591 N N . ILE A 1 76 ? -12.469 10.593 16.156 1.00 87.50 76 ILE A N 1
ATOM 592 C CA . ILE A 1 76 ? -11.855 9.264 16.158 1.00 87.50 76 ILE A CA 1
ATOM 593 C C . ILE A 1 76 ? -10.923 9.194 17.375 1.00 87.50 76 ILE A C 1
ATOM 595 O O . ILE A 1 76 ? -10.072 10.071 17.520 1.00 87.50 76 ILE A O 1
ATOM 599 N N . PRO A 1 77 ? -11.039 8.176 18.245 1.00 89.00 77 PRO A N 1
ATOM 600 C CA . PRO A 1 77 ? -10.110 8.000 19.358 1.00 89.00 77 PRO A CA 1
ATOM 601 C C . PRO A 1 77 ? -8.650 7.879 18.889 1.00 89.00 77 PRO A C 1
ATOM 603 O O . PRO A 1 77 ? -8.365 7.254 17.865 1.00 89.00 77 PRO A O 1
ATOM 606 N N . HIS A 1 78 ? -7.715 8.460 19.647 1.00 87.31 78 HIS A N 1
ATOM 607 C CA . HIS A 1 78 ? -6.280 8.463 19.318 1.00 87.31 78 HIS A CA 1
ATOM 608 C C . HIS A 1 78 ? -5.658 7.062 19.211 1.00 87.31 78 HIS A C 1
ATOM 610 O O . HIS A 1 78 ? -4.671 6.883 18.507 1.00 87.31 78 HIS A O 1
ATOM 616 N N . ASP A 1 79 ? -6.231 6.077 19.894 1.00 89.69 79 ASP A N 1
ATOM 617 C CA . ASP A 1 79 ? -5.829 4.670 19.905 1.00 89.69 79 ASP A CA 1
ATOM 618 C C . ASP A 1 79 ? -6.567 3.826 18.854 1.00 89.69 79 ASP A C 1
ATOM 620 O O . ASP A 1 79 ? -6.523 2.600 18.894 1.00 89.69 79 ASP A O 1
ATOM 624 N N . LYS A 1 80 ? -7.265 4.468 17.908 1.00 91.62 80 LYS A N 1
ATOM 625 C CA . LYS A 1 80 ? -8.060 3.771 16.892 1.00 91.62 80 LYS A CA 1
ATOM 626 C C . LYS A 1 80 ? -7.582 3.987 15.465 1.00 91.62 80 LYS A C 1
ATOM 628 O O . LYS A 1 80 ? -7.894 3.160 14.615 1.00 91.62 80 LYS A O 1
ATOM 633 N N . ALA A 1 81 ? -6.859 5.066 15.175 1.00 93.81 81 ALA A N 1
ATOM 634 C CA . ALA A 1 81 ? -6.382 5.371 13.828 1.00 93.81 81 ALA A CA 1
ATOM 635 C C . ALA A 1 81 ? -4.869 5.600 13.793 1.00 93.81 81 ALA A C 1
ATOM 637 O O . ALA A 1 81 ? -4.338 6.450 14.504 1.00 93.81 81 ALA A O 1
ATOM 638 N N . TYR A 1 82 ? -4.194 4.868 12.909 1.00 95.75 82 TYR A N 1
ATOM 639 C CA . TYR A 1 82 ? -2.741 4.834 12.791 1.00 95.75 82 TYR A CA 1
ATOM 640 C C . TYR A 1 82 ? -2.308 5.166 11.362 1.00 95.75 82 TYR A C 1
ATOM 642 O O . TYR A 1 82 ? -2.776 4.549 10.405 1.00 95.75 82 TYR A O 1
ATOM 650 N N . PHE A 1 83 ? -1.390 6.120 11.210 1.00 94.31 83 PHE A N 1
ATOM 651 C CA . PHE A 1 83 ? -0.869 6.572 9.915 1.00 94.31 83 PHE A CA 1
ATOM 652 C C . PHE A 1 83 ? 0.469 5.891 9.634 1.00 94.31 83 PHE A C 1
ATOM 654 O O . PHE A 1 83 ? 1.483 6.252 10.225 1.00 94.31 83 PHE A O 1
ATOM 661 N N . LEU A 1 84 ? 0.460 4.874 8.773 1.00 95.75 84 LEU A N 1
ATOM 662 C CA . LEU A 1 84 ? 1.531 3.880 8.683 1.00 95.75 84 LEU A CA 1
ATOM 663 C C . LEU A 1 84 ? 1.902 3.584 7.225 1.00 95.75 84 LEU A C 1
ATOM 665 O O . LEU A 1 84 ? 1.036 3.467 6.355 1.00 95.75 84 LEU A O 1
ATOM 669 N N . SER A 1 85 ? 3.193 3.382 6.958 1.00 94.00 85 SER A N 1
ATOM 670 C CA . SER A 1 85 ? 3.644 2.712 5.734 1.00 94.00 85 SER A CA 1
ATOM 671 C C . SER A 1 85 ? 3.179 1.249 5.711 1.00 94.00 85 SER A C 1
ATOM 673 O O . SER A 1 85 ? 2.772 0.693 6.730 1.00 94.00 85 SER A O 1
ATOM 675 N N . THR A 1 86 ? 3.258 0.581 4.557 1.00 95.31 86 THR A N 1
ATOM 676 C CA . THR A 1 86 ? 2.848 -0.834 4.457 1.00 95.31 86 THR A CA 1
ATOM 677 C C . THR A 1 86 ? 3.632 -1.762 5.386 1.00 95.31 86 THR A C 1
ATOM 679 O O . THR A 1 86 ? 3.053 -2.713 5.904 1.00 95.31 86 THR A O 1
ATOM 682 N N . GLU A 1 87 ? 4.913 -1.491 5.640 1.00 95.62 87 GLU A N 1
ATOM 683 C CA . GLU A 1 87 ? 5.701 -2.290 6.584 1.00 95.62 87 GLU A CA 1
ATOM 684 C C . GLU A 1 87 ? 5.314 -1.981 8.033 1.00 95.62 87 GLU A C 1
ATOM 686 O O . GLU A 1 87 ? 5.054 -2.896 8.810 1.00 95.62 87 GLU A O 1
ATOM 691 N N . GLN A 1 88 ? 5.132 -0.701 8.364 1.00 97.31 88 GLN A N 1
ATOM 692 C CA . GLN A 1 88 ? 4.661 -0.287 9.688 1.00 97.31 88 GLN A CA 1
ATOM 693 C C . GLN A 1 88 ? 3.267 -0.846 10.013 1.00 97.31 88 GLN A C 1
ATOM 695 O O . GLN A 1 88 ? 2.990 -1.148 11.167 1.00 97.31 88 GLN A O 1
ATOM 700 N N . MET A 1 89 ? 2.394 -1.048 9.016 1.00 97.94 89 MET A N 1
ATOM 701 C CA . MET A 1 89 ? 1.115 -1.748 9.209 1.00 97.94 89 MET A CA 1
ATOM 702 C C . MET A 1 89 ? 1.313 -3.190 9.688 1.00 97.94 89 MET A C 1
ATOM 704 O O . MET A 1 89 ? 0.548 -3.665 10.522 1.00 97.94 89 MET A O 1
ATOM 708 N N . ILE A 1 90 ? 2.323 -3.896 9.171 1.00 97.88 90 ILE A N 1
ATOM 709 C CA . ILE A 1 90 ? 2.634 -5.267 9.602 1.00 97.88 90 ILE A CA 1
ATOM 710 C C . ILE A 1 90 ? 3.169 -5.251 11.028 1.00 97.88 90 ILE A C 1
ATOM 712 O O . ILE A 1 90 ? 2.715 -6.036 11.855 1.00 97.88 90 ILE A O 1
ATOM 716 N N . GLU A 1 91 ? 4.125 -4.371 11.317 1.00 97.69 9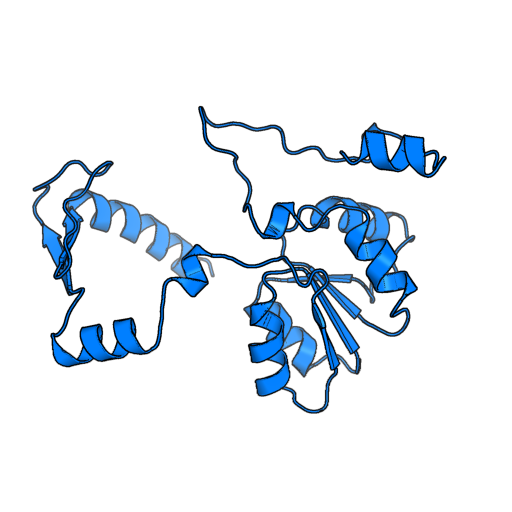1 GLU A N 1
ATOM 717 C CA . GLU A 1 91 ? 4.725 -4.247 12.646 1.00 97.69 91 GLU A CA 1
ATOM 718 C C . GLU A 1 91 ? 3.673 -3.901 13.703 1.00 97.69 91 GLU A C 1
ATOM 720 O O . GLU A 1 91 ? 3.570 -4.584 14.723 1.00 97.69 91 GLU A O 1
ATOM 725 N N . HIS A 1 92 ? 2.832 -2.903 13.417 1.00 97.75 92 HIS A N 1
ATOM 726 C CA . HIS A 1 92 ? 1.724 -2.495 14.276 1.00 97.75 92 HIS A CA 1
ATOM 727 C C . HIS A 1 92 ? 0.728 -3.635 14.494 1.00 97.75 92 HIS A C 1
ATOM 729 O O . HIS A 1 92 ? 0.402 -3.971 15.632 1.00 97.75 92 HIS A O 1
ATOM 735 N N . ALA A 1 93 ? 0.297 -4.298 13.417 1.00 97.62 93 ALA A N 1
ATOM 736 C CA . ALA A 1 93 ? -0.629 -5.418 13.516 1.00 97.62 93 ALA A CA 1
ATOM 737 C C . ALA A 1 93 ? -0.041 -6.605 14.296 1.00 97.62 93 ALA A C 1
ATOM 739 O O . ALA A 1 93 ? -0.807 -7.321 14.931 1.00 97.62 93 ALA A O 1
ATOM 740 N N . LYS A 1 94 ? 1.283 -6.816 14.321 1.00 97.31 94 LYS A N 1
ATOM 741 C CA . LYS A 1 94 ? 1.915 -7.881 15.126 1.00 97.31 94 LYS A CA 1
ATOM 742 C C . LYS A 1 94 ? 1.849 -7.603 16.628 1.00 97.31 94 LYS A C 1
ATOM 744 O O . LYS A 1 94 ? 1.658 -8.538 17.401 1.00 97.31 94 LYS A O 1
ATOM 749 N N . ILE A 1 95 ? 1.996 -6.343 17.039 1.00 97.19 95 ILE A N 1
ATOM 750 C CA . ILE A 1 95 ? 2.061 -5.963 18.461 1.00 97.19 95 ILE A CA 1
ATOM 751 C C . ILE A 1 95 ? 0.711 -5.537 19.045 1.00 97.19 95 ILE A C 1
ATOM 753 O O . ILE A 1 95 ? 0.510 -5.659 20.253 1.00 97.19 95 ILE A O 1
ATOM 757 N N . SER A 1 96 ? -0.213 -5.042 18.216 1.00 97.12 96 SER A N 1
ATOM 758 C CA . SER A 1 96 ? -1.527 -4.602 18.682 1.00 97.12 96 SER A CA 1
ATOM 759 C C . SER A 1 96 ? -2.332 -5.789 19.240 1.00 97.12 96 SER A C 1
ATOM 761 O O . SER A 1 96 ? -2.347 -6.871 18.638 1.00 97.12 96 SER A O 1
ATOM 763 N N . PRO A 1 97 ? -3.047 -5.620 20.367 1.00 96.06 97 PRO A N 1
ATOM 764 C CA . PRO A 1 97 ? -3.959 -6.636 20.883 1.00 96.06 97 PRO A CA 1
ATOM 765 C C . PRO A 1 97 ? -5.254 -6.754 20.059 1.00 96.06 97 PRO A C 1
ATOM 767 O O . PRO A 1 97 ? -6.027 -7.690 20.281 1.00 96.06 97 PRO A O 1
ATOM 770 N N . ALA A 1 98 ? -5.516 -5.831 19.125 1.00 96.94 98 ALA A N 1
ATOM 771 C CA . ALA A 1 98 ? -6.714 -5.867 18.304 1.00 96.94 98 ALA A CA 1
ATOM 772 C C . ALA A 1 98 ? -6.759 -7.120 17.421 1.00 96.94 98 ALA A C 1
ATOM 774 O O . ALA A 1 98 ? -5.742 -7.648 16.951 1.00 96.94 98 ALA A O 1
ATOM 775 N N . LYS A 1 99 ? -7.988 -7.595 17.203 1.00 97.31 99 LYS A N 1
ATOM 776 C CA . LYS A 1 99 ? -8.287 -8.757 16.357 1.00 97.31 99 LYS A CA 1
ATOM 777 C C . LYS A 1 99 ? -8.745 -8.366 14.960 1.00 97.31 99 LYS A C 1
ATOM 779 O O . LYS A 1 99 ? -8.681 -9.208 14.073 1.00 97.31 99 LYS A O 1
ATOM 784 N N . LYS A 1 100 ? -9.206 -7.127 14.773 1.00 98.12 100 LYS A N 1
ATOM 785 C CA . LYS A 1 100 ? -9.729 -6.627 13.503 1.00 98.12 100 LYS A CA 1
ATOM 786 C C . LYS A 1 100 ? -9.042 -5.334 13.105 1.00 98.12 100 LYS A C 1
ATOM 788 O O . LYS A 1 100 ? -8.872 -4.441 13.932 1.00 98.12 100 LYS A O 1
ATOM 793 N N . PHE A 1 101 ? -8.708 -5.235 11.825 1.00 98.44 101 PHE A N 1
ATOM 794 C CA . PHE A 1 101 ? -8.034 -4.079 11.258 1.00 98.44 101 PHE A CA 1
ATOM 795 C C . PHE A 1 101 ? -8.682 -3.677 9.936 1.00 98.44 101 PHE A C 1
ATOM 797 O O . PHE A 1 101 ? -8.801 -4.488 9.014 1.00 98.44 101 PHE A O 1
ATOM 804 N N . ILE A 1 102 ? -9.049 -2.405 9.822 1.00 97.50 102 ILE A N 1
ATOM 805 C CA . ILE A 1 102 ? -9.406 -1.765 8.560 1.00 97.50 102 ILE A CA 1
ATOM 806 C C . ILE A 1 102 ? -8.111 -1.276 7.913 1.00 97.50 102 ILE A C 1
ATOM 808 O O . ILE A 1 102 ? -7.338 -0.534 8.516 1.00 97.50 102 ILE A O 1
ATOM 812 N N . VAL A 1 103 ? -7.872 -1.686 6.672 1.00 97.56 103 VAL A N 1
ATOM 813 C CA . VAL A 1 103 ? -6.633 -1.425 5.940 1.00 97.56 103 VAL A CA 1
ATOM 814 C C . VAL A 1 103 ? -6.923 -0.448 4.804 1.00 97.56 103 VAL A C 1
ATOM 816 O O . VAL A 1 103 ? -7.478 -0.824 3.767 1.00 97.56 103 VAL A O 1
ATOM 819 N N . ALA A 1 104 ? -6.543 0.814 4.997 1.00 95.25 104 ALA A N 1
ATOM 820 C CA . ALA A 1 104 ? -6.646 1.867 3.996 1.00 95.25 104 ALA A CA 1
ATOM 821 C C . ALA A 1 104 ? -5.335 1.999 3.213 1.00 95.25 104 ALA A C 1
ATOM 823 O O . ALA A 1 104 ? -4.441 2.773 3.551 1.00 95.25 104 ALA A O 1
ATOM 824 N N . THR A 1 105 ? -5.211 1.172 2.174 1.00 94.06 105 THR A N 1
ATOM 825 C CA . THR A 1 105 ? -4.141 1.188 1.165 1.00 94.06 105 THR A CA 1
ATOM 826 C C . THR A 1 105 ? -4.584 0.342 -0.042 1.00 94.06 105 THR A C 1
ATOM 828 O O . THR A 1 105 ? -5.767 0.029 -0.176 1.00 94.06 105 THR A O 1
ATOM 831 N N . GLU A 1 106 ? -3.665 -0.059 -0.922 1.00 94.12 106 GLU A N 1
ATOM 832 C CA . GLU A 1 106 ? -3.948 -1.057 -1.964 1.00 94.12 106 GLU A CA 1
ATOM 833 C C . GLU A 1 106 ? -4.428 -2.390 -1.353 1.00 94.12 106 GLU A C 1
ATOM 835 O O . GLU A 1 106 ? -3.843 -2.909 -0.398 1.00 94.12 106 GLU A O 1
ATOM 840 N N . LYS A 1 107 ? -5.492 -2.978 -1.918 1.00 92.94 107 LYS A N 1
ATOM 841 C CA . LYS A 1 107 ? -6.182 -4.137 -1.324 1.00 92.94 107 LYS A CA 1
ATOM 842 C C . LYS A 1 107 ? -5.314 -5.386 -1.176 1.00 92.94 107 LYS A C 1
ATOM 844 O O . LYS A 1 107 ? -5.569 -6.216 -0.307 1.00 92.94 107 LYS A O 1
ATOM 849 N N . GLY A 1 108 ? -4.300 -5.552 -2.024 1.00 92.94 108 GLY A N 1
ATOM 850 C CA . GLY A 1 108 ? -3.356 -6.664 -1.968 1.00 92.94 108 GLY A CA 1
ATOM 851 C C . GLY A 1 108 ? -2.565 -6.711 -0.663 1.00 92.94 108 GLY A C 1
ATOM 852 O O . GLY A 1 108 ? -2.119 -7.791 -0.277 1.00 92.94 108 GLY A O 1
ATOM 853 N N . MET A 1 109 ? -2.475 -5.599 0.073 1.00 96.19 109 MET A N 1
ATOM 854 C CA . MET A 1 109 ? -1.875 -5.584 1.406 1.00 96.19 109 MET A CA 1
ATOM 855 C C . MET A 1 109 ? -2.591 -6.524 2.386 1.00 96.19 109 MET A C 1
ATOM 857 O O . MET A 1 109 ? -1.943 -7.180 3.200 1.00 96.19 109 MET A O 1
ATOM 861 N N . VAL A 1 110 ? -3.915 -6.677 2.255 1.00 96.88 110 VAL A N 1
ATOM 862 C CA . VAL A 1 110 ? -4.717 -7.591 3.085 1.00 96.88 110 VAL A CA 1
ATOM 863 C C . VAL A 1 110 ? -4.237 -9.037 2.955 1.00 96.88 110 VAL A C 1
ATOM 865 O O . VAL A 1 110 ? -4.210 -9.762 3.946 1.00 96.88 110 VAL A O 1
ATOM 868 N N . TYR A 1 111 ? -3.812 -9.463 1.762 1.00 96.06 111 TYR A N 1
ATOM 869 C CA . TYR A 1 111 ? -3.256 -10.805 1.574 1.00 96.06 111 TYR A CA 1
ATOM 870 C C . TYR A 1 111 ? -1.958 -10.996 2.370 1.00 96.06 111 TYR A C 1
ATOM 872 O O . TYR A 1 111 ? -1.808 -12.005 3.057 1.00 96.06 111 TYR A O 1
ATOM 880 N N . ARG A 1 112 ? -1.039 -10.019 2.318 1.00 96.62 112 ARG A N 1
ATOM 881 C CA . ARG A 1 112 ? 0.223 -10.071 3.075 1.00 96.62 112 ARG A CA 1
ATOM 882 C C . ARG A 1 112 ? -0.044 -10.109 4.581 1.00 96.62 112 ARG A C 1
ATOM 884 O O . ARG A 1 112 ? 0.516 -10.959 5.259 1.00 96.62 112 ARG A O 1
ATOM 891 N N . LEU A 1 113 ? -0.944 -9.260 5.078 1.00 97.94 113 LEU A N 1
ATOM 892 C CA . LEU A 1 113 ? -1.324 -9.220 6.494 1.00 97.94 113 LEU A CA 1
ATOM 893 C C . LEU A 1 113 ? -1.925 -10.551 6.971 1.00 97.94 113 LEU A C 1
ATOM 895 O O . LEU A 1 113 ? -1.469 -11.097 7.967 1.00 97.94 113 LEU A O 1
ATOM 899 N N . ARG A 1 114 ? -2.867 -11.134 6.218 1.00 97.62 114 ARG A N 1
ATOM 900 C CA . ARG A 1 114 ? -3.452 -12.450 6.543 1.00 97.62 114 ARG A CA 1
ATOM 901 C C . ARG A 1 114 ? -2.431 -13.583 6.518 1.00 97.62 114 ARG A C 1
ATOM 903 O O . ARG A 1 114 ? -2.559 -14.531 7.280 1.00 97.62 114 ARG A O 1
ATOM 910 N N . LYS A 1 115 ? -1.438 -13.513 5.628 1.00 97.25 115 LYS A N 1
ATOM 911 C CA . LYS A 1 115 ? -0.360 -14.507 5.573 1.00 97.25 115 LYS A CA 1
ATOM 912 C C . LYS A 1 115 ? 0.535 -14.433 6.813 1.00 97.25 115 LYS A C 1
ATOM 914 O O . LYS A 1 115 ? 0.945 -15.469 7.320 1.00 97.25 115 LYS A O 1
ATOM 919 N N . GLU A 1 116 ? 0.853 -13.222 7.259 1.00 96.81 116 GLU A N 1
ATOM 920 C CA . GLU A 1 116 ? 1.715 -12.985 8.422 1.00 96.81 116 GLU A CA 1
ATOM 921 C C . GLU A 1 116 ? 0.991 -13.229 9.757 1.00 96.81 116 GLU A C 1
ATOM 923 O O . GLU A 1 116 ? 1.627 -13.673 10.708 1.00 96.81 116 GLU A O 1
ATOM 928 N N . MET A 1 117 ? -0.313 -12.940 9.832 1.00 97.62 117 MET A N 1
ATOM 929 C CA . MET A 1 117 ? -1.144 -13.018 11.045 1.00 97.62 117 MET A CA 1
ATOM 930 C C . MET A 1 117 ? -2.505 -13.668 10.728 1.00 97.62 117 MET A C 1
ATOM 932 O O . MET A 1 117 ? -3.525 -12.977 10.637 1.00 97.62 117 MET A O 1
ATOM 936 N N . PRO A 1 118 ? -2.549 -14.991 10.490 1.00 97.19 118 PRO A N 1
ATOM 937 C CA . PRO A 1 118 ? -3.764 -15.690 10.059 1.00 97.19 118 PRO A CA 1
ATOM 938 C C . PRO A 1 118 ? -4.895 -15.689 11.098 1.00 97.19 118 PRO A C 1
ATOM 940 O O . PRO A 1 118 ? -6.050 -15.920 10.749 1.00 97.19 118 PRO A O 1
ATOM 943 N N . GLU A 1 119 ? -4.580 -15.441 12.366 1.00 97.38 119 GLU A N 1
ATOM 944 C CA . GLU A 1 119 ? -5.528 -15.355 13.477 1.00 97.38 119 GLU A CA 1
ATOM 945 C C . GLU A 1 119 ? -6.259 -14.006 13.573 1.00 97.38 119 GLU A C 1
ATOM 947 O O . GLU A 1 119 ? -7.212 -13.881 14.346 1.00 97.38 119 GLU A O 1
ATOM 952 N N . LYS A 1 120 ? -5.822 -13.003 12.801 1.00 98.31 120 LYS A N 1
ATOM 953 C CA . LYS A 1 120 ? -6.379 -11.647 12.784 1.00 98.31 120 LYS A CA 1
ATOM 954 C C . LYS A 1 120 ? -7.206 -11.401 11.528 1.00 98.31 120 LYS A C 1
ATOM 956 O O . LYS A 1 120 ? -6.938 -11.918 10.443 1.00 98.31 120 LYS A O 1
ATOM 961 N N . GLU A 1 121 ? -8.224 -10.568 11.674 1.00 98.19 121 GLU A N 1
ATOM 962 C CA . GLU A 1 121 ? -9.101 -10.164 10.588 1.00 98.19 121 GLU A CA 1
ATOM 963 C C . GLU A 1 121 ? -8.619 -8.849 9.971 1.00 98.19 121 GLU A C 1
ATOM 965 O O . GLU A 1 121 ? -8.436 -7.840 10.650 1.00 98.19 121 GLU A O 1
ATOM 970 N N . PHE A 1 122 ? -8.449 -8.858 8.651 1.00 98.19 122 PHE A N 1
ATOM 971 C CA . PHE A 1 122 ? -8.028 -7.692 7.879 1.00 98.19 122 PHE A CA 1
ATOM 972 C C . PHE A 1 122 ? -9.071 -7.381 6.811 1.00 98.19 122 PHE A C 1
ATOM 974 O O . PHE A 1 122 ? -9.360 -8.227 5.951 1.00 98.19 122 PHE A O 1
ATOM 981 N N . ILE A 1 123 ? -9.610 -6.166 6.865 1.00 97.06 123 ILE A N 1
ATOM 982 C CA . ILE A 1 123 ? -10.709 -5.681 6.033 1.00 97.06 123 ILE A CA 1
ATOM 983 C C . ILE A 1 123 ? -10.163 -4.558 5.146 1.00 97.06 123 ILE A C 1
ATOM 985 O O . ILE A 1 123 ? -9.710 -3.541 5.672 1.00 97.06 123 ILE A O 1
ATOM 989 N N . PRO A 1 124 ? -10.160 -4.698 3.810 1.00 95.50 124 PRO A N 1
ATOM 990 C CA . PRO A 1 124 ? -9.774 -3.588 2.947 1.00 95.50 124 PRO A CA 1
ATOM 991 C C . PRO A 1 124 ? -10.816 -2.473 3.064 1.00 95.50 124 PRO A C 1
ATOM 993 O O . PRO A 1 124 ? -12.011 -2.746 2.977 1.00 95.50 124 PRO A O 1
ATOM 996 N N . ILE A 1 125 ? -10.378 -1.218 3.194 1.00 92.12 125 ILE A N 1
ATOM 997 C CA . ILE A 1 125 ? -11.311 -0.078 3.241 1.00 92.12 125 ILE A CA 1
ATOM 998 C C . ILE A 1 125 ? -12.115 0.069 1.939 1.00 92.12 125 ILE A C 1
ATOM 1000 O O . ILE A 1 125 ? -13.225 0.591 1.935 1.00 92.12 125 ILE A O 1
ATOM 1004 N N . SER A 1 126 ? -11.542 -0.385 0.820 1.00 88.44 126 SER A N 1
ATOM 1005 C CA . SER A 1 126 ? -12.187 -0.416 -0.487 1.00 88.44 126 SER A CA 1
ATOM 1006 C C . SER A 1 126 ? -11.742 -1.655 -1.273 1.00 88.44 126 SER A C 1
ATOM 1008 O O . SER A 1 126 ? -10.536 -1.893 -1.407 1.00 88.44 126 SER A O 1
ATOM 1010 N N . PRO A 1 127 ? -12.676 -2.444 -1.838 1.00 84.94 127 PRO A N 1
ATOM 1011 C CA . PRO A 1 127 ? -12.347 -3.572 -2.713 1.00 84.94 127 PRO A CA 1
ATOM 1012 C C . PRO A 1 127 ? -11.815 -3.132 -4.090 1.00 84.94 127 PRO A C 1
ATOM 1014 O O . PRO A 1 127 ? -11.218 -3.949 -4.806 1.00 84.94 127 PRO A O 1
ATOM 1017 N N . ASP A 1 128 ? -11.999 -1.856 -4.436 1.00 86.25 128 ASP A N 1
ATOM 1018 C CA . ASP A 1 128 ? -11.643 -1.269 -5.731 1.00 86.25 128 ASP A CA 1
ATOM 1019 C C . ASP A 1 128 ? -10.271 -0.587 -5.722 1.00 86.25 128 ASP A C 1
ATOM 1021 O O . ASP A 1 128 ? -9.734 -0.292 -6.787 1.00 86.25 128 ASP A O 1
ATOM 1025 N N . ALA A 1 129 ? -9.657 -0.410 -4.544 1.00 88.06 129 ALA A N 1
ATOM 1026 C CA . ALA A 1 129 ? -8.311 0.138 -4.394 1.00 88.06 129 ALA A CA 1
ATOM 1027 C C . ALA A 1 129 ? -7.248 -0.840 -4.938 1.00 88.06 129 ALA A C 1
ATOM 1029 O O . ALA A 1 129 ? -6.584 -1.566 -4.193 1.00 88.06 129 ALA A O 1
ATOM 1030 N N . VAL A 1 130 ? -7.106 -0.875 -6.264 1.00 89.81 130 VAL A N 1
ATOM 1031 C CA . VAL A 1 130 ? -6.221 -1.776 -7.010 1.00 89.81 130 VAL A CA 1
ATOM 1032 C C . VAL A 1 130 ? -5.264 -0.976 -7.876 1.00 89.81 130 VAL A C 1
ATOM 1034 O O . VAL A 1 130 ? -5.683 -0.216 -8.743 1.00 89.81 130 VAL A O 1
ATOM 1037 N N . CYS A 1 131 ? -3.965 -1.215 -7.701 1.00 90.94 131 CYS A N 1
ATOM 1038 C CA . CYS A 1 131 ? -2.952 -0.703 -8.617 1.00 90.94 131 CYS A CA 1
ATOM 1039 C C . CYS A 1 131 ? -2.829 -1.626 -9.835 1.00 90.94 131 CYS A C 1
ATOM 1041 O O . CYS A 1 131 ? -2.189 -2.679 -9.752 1.00 90.94 131 CYS A O 1
ATOM 1043 N N . GLU A 1 132 ? -3.406 -1.238 -10.973 1.00 90.31 132 GLU A N 1
ATOM 1044 C CA . GLU A 1 132 ? -3.315 -2.010 -12.222 1.00 90.31 132 GLU A CA 1
ATOM 1045 C C . GLU A 1 132 ? -1.859 -2.252 -12.658 1.00 90.31 132 GLU A C 1
ATOM 1047 O O . GLU A 1 132 ? -1.513 -3.351 -13.091 1.00 90.31 132 GLU A O 1
ATOM 1052 N N . TYR A 1 133 ? -0.973 -1.276 -12.431 1.00 90.62 133 TYR A N 1
ATOM 1053 C CA . TYR A 1 133 ? 0.448 -1.381 -12.764 1.00 90.62 133 TYR A CA 1
ATOM 1054 C C . TYR A 1 133 ? 1.171 -2.433 -11.918 1.00 90.62 133 TYR A C 1
ATOM 1056 O O . TYR A 1 133 ? 1.996 -3.176 -12.442 1.00 90.62 133 TYR A O 1
ATOM 1064 N N . MET A 1 134 ? 0.829 -2.573 -10.631 1.00 90.00 134 MET A N 1
ATOM 1065 C CA . MET A 1 134 ? 1.376 -3.663 -9.811 1.00 90.00 134 MET A CA 1
ATOM 1066 C C . MET A 1 134 ? 0.857 -5.030 -10.271 1.00 90.00 134 MET A C 1
ATOM 1068 O O . MET A 1 134 ? 1.605 -6.007 -10.235 1.00 90.00 134 MET A O 1
ATOM 1072 N N . LYS A 1 135 ? -0.405 -5.113 -10.721 1.00 91.75 135 LYS A N 1
ATOM 1073 C CA . LYS A 1 135 ? -1.000 -6.362 -11.236 1.00 91.75 135 LYS A CA 1
ATOM 1074 C C . LYS A 1 135 ? -0.579 -6.688 -12.672 1.00 91.75 135 LYS A C 1
ATOM 1076 O O . LYS A 1 135 ? -0.891 -7.769 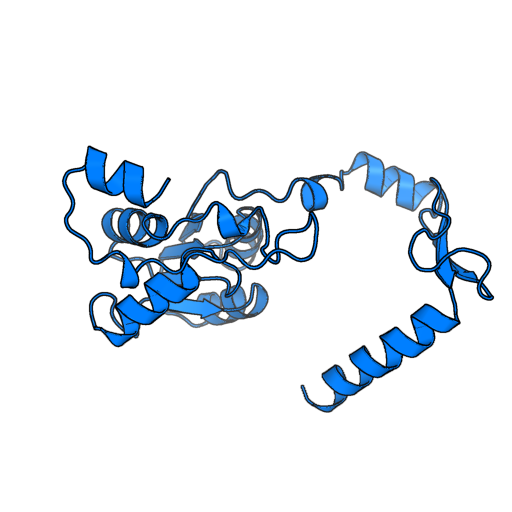-13.163 1.00 91.75 135 LYS A O 1
ATOM 1081 N N . ALA A 1 136 ? 0.177 -5.808 -13.331 1.00 92.56 136 ALA A N 1
ATOM 1082 C CA . ALA A 1 136 ? 0.758 -6.089 -14.639 1.00 92.56 136 ALA A CA 1
ATOM 1083 C C . ALA A 1 136 ? 1.796 -7.226 -14.591 1.00 92.56 136 ALA A C 1
ATOM 1085 O O . ALA A 1 136 ? 2.076 -7.827 -15.634 1.00 92.56 136 ALA A O 1
ATOM 1086 N N . ASN A 1 137 ? 2.342 -7.534 -13.408 1.00 92.62 137 ASN A N 1
ATOM 1087 C CA . ASN A 1 137 ? 3.197 -8.691 -13.162 1.00 92.62 137 ASN A CA 1
ATOM 1088 C C . ASN A 1 137 ? 2.344 -9.958 -13.002 1.00 92.62 137 ASN A C 1
ATOM 1090 O O . ASN A 1 137 ? 1.566 -10.078 -12.058 1.00 92.62 137 ASN A O 1
ATOM 1094 N N . THR A 1 138 ? 2.512 -10.916 -13.913 1.00 95.50 138 THR A N 1
ATOM 1095 C CA . THR A 1 138 ? 1.805 -12.207 -13.907 1.00 95.50 138 THR A CA 1
ATOM 1096 C C . THR A 1 138 ? 2.793 -13.364 -13.784 1.00 95.50 138 THR A C 1
ATOM 1098 O O . THR A 1 138 ? 3.974 -13.206 -14.103 1.00 95.50 138 THR A O 1
ATOM 1101 N N . PHE A 1 139 ? 2.324 -14.547 -13.370 1.00 96.75 139 PHE A N 1
ATOM 1102 C CA . PHE A 1 139 ? 3.182 -15.736 -13.293 1.00 96.75 139 PHE A CA 1
ATOM 1103 C C . PHE A 1 139 ? 3.799 -16.106 -14.646 1.00 96.75 139 PHE A C 1
ATOM 1105 O O . PHE A 1 139 ? 4.976 -16.447 -14.689 1.00 96.75 139 PHE A O 1
ATOM 1112 N N . ASP A 1 140 ? 3.067 -15.953 -15.753 1.00 96.44 140 ASP A N 1
ATOM 1113 C CA . ASP A 1 140 ? 3.609 -16.207 -17.094 1.00 96.44 140 ASP A CA 1
ATOM 1114 C C . ASP A 1 140 ? 4.730 -15.231 -17.457 1.00 96.44 140 ASP A C 1
ATOM 1116 O O . ASP A 1 140 ? 5.750 -15.634 -18.016 1.00 96.44 140 ASP A O 1
ATOM 1120 N N . LYS A 1 141 ? 4.573 -13.941 -17.130 1.00 93.56 141 LYS A N 1
ATOM 1121 C CA . LYS A 1 141 ? 5.629 -12.943 -17.354 1.00 93.56 141 LYS A CA 1
ATOM 1122 C C . LYS A 1 141 ? 6.853 -13.237 -16.494 1.00 93.56 141 LYS A C 1
ATOM 1124 O O . LYS A 1 141 ? 7.960 -13.177 -17.014 1.00 93.56 141 LYS A O 1
ATOM 1129 N N . LEU A 1 142 ? 6.656 -13.610 -15.229 1.00 95.25 142 LEU A N 1
ATOM 1130 C CA . LEU A 1 142 ? 7.739 -14.004 -14.326 1.00 95.25 142 LEU A CA 1
ATOM 1131 C C . LEU A 1 142 ? 8.471 -15.256 -14.830 1.00 95.25 142 LEU A C 1
ATOM 1133 O O . LEU A 1 142 ? 9.693 -15.270 -14.905 1.00 95.25 142 LEU A O 1
ATOM 1137 N N . LEU A 1 143 ? 7.739 -16.296 -15.231 1.00 96.56 143 LEU A N 1
ATOM 1138 C CA . LEU A 1 143 ? 8.326 -17.519 -15.774 1.00 96.56 143 LEU A CA 1
ATOM 1139 C C . LEU A 1 143 ? 9.108 -17.243 -17.063 1.00 96.56 143 LEU A C 1
ATOM 1141 O O . LEU A 1 143 ? 10.210 -17.755 -17.241 1.00 96.56 143 LEU A O 1
ATOM 1145 N N . ASN A 1 144 ? 8.549 -16.432 -17.963 1.00 94.69 144 ASN A N 1
ATOM 1146 C CA . ASN A 1 144 ? 9.235 -16.029 -19.188 1.00 94.69 144 ASN A CA 1
ATOM 1147 C C . ASN A 1 144 ? 10.487 -15.202 -18.892 1.00 94.69 144 ASN A C 1
ATOM 1149 O O . ASN A 1 144 ? 11.502 -15.404 -19.552 1.00 94.69 144 ASN A O 1
ATOM 1153 N N . SER A 1 145 ? 10.403 -14.315 -17.901 1.00 94.56 145 SER A N 1
ATOM 1154 C CA . SER A 1 145 ? 11.510 -13.494 -17.426 1.00 94.56 145 SER A CA 1
ATOM 1155 C C . SER A 1 145 ? 12.674 -14.360 -16.947 1.00 94.56 145 SER A C 1
ATOM 1157 O O . SER A 1 145 ? 13.786 -14.221 -17.448 1.00 94.56 145 SER A O 1
ATOM 1159 N N . LEU A 1 146 ? 12.392 -15.340 -16.084 1.00 95.44 146 LEU A N 1
ATOM 1160 C CA . LEU A 1 146 ? 13.391 -16.269 -15.547 1.00 95.44 146 LEU A CA 1
ATOM 1161 C C . LEU A 1 146 ? 13.955 -17.239 -16.593 1.00 95.44 146 LEU A C 1
ATOM 1163 O O . LEU A 1 146 ? 15.110 -17.624 -16.515 1.00 95.44 146 LEU A O 1
ATOM 1167 N N . ARG A 1 147 ? 13.155 -17.671 -17.575 1.00 96.50 147 ARG A N 1
ATOM 1168 C CA . ARG A 1 147 ? 13.619 -18.597 -18.628 1.00 96.50 147 ARG A CA 1
ATOM 1169 C C . ARG A 1 147 ? 14.529 -17.946 -19.662 1.00 96.50 147 ARG A C 1
ATOM 1171 O O . ARG A 1 147 ? 15.222 -18.660 -20.382 1.00 96.50 147 ARG A O 1
ATOM 1178 N N . ARG A 1 148 ? 14.419 -16.630 -19.831 1.00 94.50 148 ARG A N 1
ATOM 1179 C CA . ARG A 1 148 ? 15.080 -15.873 -20.901 1.00 94.50 148 ARG A CA 1
ATOM 1180 C C . ARG A 1 148 ? 16.081 -14.852 -20.371 1.00 94.50 148 ARG A C 1
ATOM 1182 O O . ARG A 1 148 ? 16.609 -14.097 -21.182 1.00 94.50 148 ARG A O 1
ATOM 1189 N N . ASP A 1 149 ? 16.281 -14.810 -19.055 1.00 92.50 149 ASP A N 1
ATOM 1190 C CA . ASP A 1 149 ? 17.104 -13.823 -18.354 1.00 92.50 149 ASP A CA 1
ATOM 1191 C C . ASP A 1 149 ? 16.782 -12.377 -18.774 1.00 92.50 149 ASP A C 1
ATOM 1193 O O . ASP A 1 149 ? 17.658 -11.580 -19.096 1.00 92.50 149 ASP A O 1
ATOM 1197 N N . CYS A 1 150 ? 15.491 -12.030 -18.804 1.00 91.88 150 CYS A N 1
ATOM 1198 C CA . CYS A 1 150 ? 15.012 -10.690 -19.157 1.00 91.88 150 CYS A CA 1
ATOM 1199 C C . CYS A 1 150 ? 13.910 -10.224 -18.197 1.00 91.88 150 CYS A C 1
ATOM 1201 O O . CYS A 1 150 ? 13.160 -11.038 -17.693 1.00 91.88 150 CYS A O 1
ATOM 1203 N N . LEU A 1 151 ? 13.675 -8.947 -17.921 1.00 90.88 151 LEU A N 1
ATOM 1204 C CA . LEU A 1 151 ? 14.362 -7.777 -18.445 1.00 90.88 151 LEU A CA 1
ATOM 1205 C C . LEU A 1 151 ? 15.659 -7.518 -17.672 1.00 90.88 151 LEU A C 1
ATOM 1207 O O . LEU A 1 151 ? 15.630 -7.396 -16.450 1.00 90.88 151 LEU A O 1
ATOM 1211 N N . GLU A 1 152 ? 16.778 -7.408 -18.380 1.00 91.81 152 GLU A N 1
ATOM 1212 C CA . GLU A 1 152 ? 18.067 -7.038 -17.799 1.00 91.81 152 GLU A CA 1
ATOM 1213 C C . GLU A 1 152 ? 18.154 -5.516 -17.624 1.00 91.81 152 GLU A C 1
ATOM 1215 O O . GLU A 1 152 ? 17.740 -4.753 -18.497 1.00 91.81 152 GLU A O 1
ATOM 1220 N N . ILE A 1 153 ? 18.709 -5.051 -16.504 1.00 91.81 153 ILE A N 1
ATOM 1221 C CA . ILE A 1 153 ? 19.003 -3.628 -16.302 1.00 91.81 153 ILE A CA 1
ATOM 1222 C C . ILE A 1 153 ? 20.417 -3.351 -16.809 1.00 91.81 153 ILE A C 1
ATOM 1224 O O . ILE A 1 153 ? 21.385 -3.862 -16.251 1.00 91.81 153 ILE A O 1
ATOM 1228 N N . VAL A 1 154 ? 20.542 -2.492 -17.821 1.00 91.94 154 VAL A N 1
ATOM 1229 C CA . VAL A 1 154 ? 21.837 -2.134 -18.416 1.00 91.94 154 VAL A CA 1
ATOM 1230 C C . VAL A 1 154 ? 22.120 -0.651 -18.224 1.00 91.94 154 VAL A C 1
ATOM 1232 O O . VAL A 1 154 ? 21.319 0.215 -18.585 1.00 91.94 154 VAL A O 1
ATOM 1235 N N . PHE A 1 155 ? 23.307 -0.342 -17.700 1.00 91.88 155 PHE A N 1
ATOM 1236 C CA . PHE A 1 155 ? 23.776 1.035 -17.588 1.00 91.88 155 PHE A CA 1
ATOM 1237 C C . PHE A 1 155 ? 24.461 1.481 -18.876 1.00 91.88 155 PHE A C 1
ATOM 1239 O O . PHE A 1 155 ? 25.472 0.904 -19.280 1.00 91.88 155 PHE A O 1
ATOM 1246 N N . CYS A 1 156 ? 23.948 2.533 -19.514 1.00 89.06 156 CYS A N 1
ATOM 1247 C CA . CYS A 1 156 ? 24.519 3.050 -20.757 1.00 89.06 156 CYS A CA 1
ATOM 1248 C C . CYS A 1 156 ? 25.131 4.446 -20.593 1.00 89.06 156 CYS A C 1
ATOM 1250 O O . CYS A 1 156 ? 24.723 5.228 -19.736 1.00 89.06 156 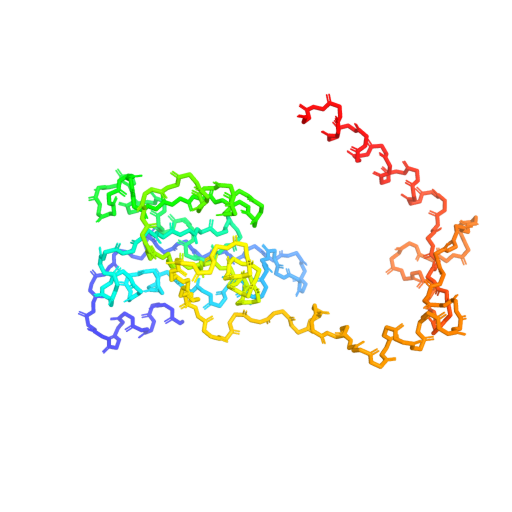CYS A O 1
ATOM 1252 N N . LYS A 1 157 ? 26.133 4.774 -21.418 1.00 86.81 157 LYS A N 1
ATOM 1253 C CA . LYS A 1 157 ? 26.799 6.090 -21.425 1.00 86.81 157 LYS A CA 1
ATOM 1254 C C . LYS A 1 157 ? 25.925 7.134 -22.132 1.00 86.81 157 LYS A C 1
ATOM 1256 O O . LYS A 1 157 ? 26.218 7.501 -23.262 1.00 86.81 157 LYS A O 1
ATOM 1261 N N . ASP A 1 158 ? 24.820 7.526 -21.495 1.00 73.88 158 ASP A N 1
ATOM 1262 C CA . ASP A 1 158 ? 23.857 8.521 -21.999 1.00 73.88 158 ASP A CA 1
ATOM 1263 C C . ASP A 1 158 ? 23.380 8.240 -23.435 1.00 73.88 158 ASP A C 1
ATOM 1265 O O . ASP A 1 158 ? 23.229 9.126 -24.269 1.00 73.88 158 ASP A O 1
ATOM 1269 N N . CYS A 1 159 ? 23.130 6.959 -23.716 1.00 76.44 159 CYS A N 1
ATOM 1270 C CA . CYS A 1 159 ? 22.735 6.458 -25.031 1.00 76.44 159 CYS A CA 1
ATOM 1271 C C . CYS A 1 159 ? 21.302 6.838 -25.451 1.00 76.44 159 CYS A C 1
ATOM 1273 O O . CYS A 1 159 ? 20.901 6.569 -26.579 1.00 76.44 159 CYS A O 1
ATOM 1275 N N . CYS A 1 160 ? 20.510 7.394 -24.534 1.00 80.00 160 CYS A N 1
ATOM 1276 C CA . CYS A 1 160 ? 19.103 7.722 -24.730 1.00 80.00 160 CYS A CA 1
ATOM 1277 C C . CYS A 1 160 ? 18.714 8.954 -23.904 1.00 80.00 160 CYS A C 1
ATOM 1279 O O . CYS A 1 160 ? 19.393 9.303 -22.935 1.00 80.00 160 CYS A O 1
ATOM 1281 N N . ASP A 1 161 ? 17.614 9.607 -24.287 1.00 84.00 161 ASP A N 1
ATOM 1282 C CA . ASP A 1 161 ? 17.038 10.706 -23.512 1.00 84.00 161 ASP A CA 1
ATOM 1283 C C . ASP A 1 161 ? 16.626 10.188 -22.119 1.00 84.00 161 ASP A C 1
ATOM 1285 O O . ASP A 1 161 ? 15.812 9.270 -22.038 1.00 84.00 161 ASP A O 1
ATOM 1289 N N . PRO A 1 162 ? 17.112 10.770 -21.008 1.00 80.12 162 PRO A N 1
ATOM 1290 C CA . PRO A 1 162 ? 16.668 10.424 -19.657 1.00 80.12 162 PRO A CA 1
ATOM 1291 C C . PRO A 1 162 ? 15.151 10.476 -19.435 1.00 80.12 162 PRO A C 1
ATOM 1293 O O . PRO A 1 162 ? 14.642 9.802 -18.542 1.00 80.12 162 PRO A O 1
ATOM 1296 N N . LYS A 1 163 ? 14.425 11.295 -20.204 1.00 80.19 163 LYS A N 1
ATOM 1297 C CA . LYS A 1 163 ? 12.959 11.394 -20.150 1.00 80.19 163 LYS A CA 1
ATOM 1298 C C . LYS A 1 163 ? 12.256 10.352 -21.019 1.00 80.19 163 LYS A C 1
ATOM 1300 O O . LYS A 1 163 ? 11.058 10.148 -20.851 1.00 80.19 163 LYS A O 1
ATOM 1305 N N . SER A 1 164 ? 12.986 9.725 -21.935 1.00 80.38 164 SER A N 1
ATOM 1306 C CA . SER A 1 164 ? 12.500 8.690 -22.844 1.00 80.38 164 SER A CA 1
ATOM 1307 C C . SER A 1 164 ? 13.589 7.627 -23.071 1.00 80.38 164 SER A C 1
ATOM 1309 O O . SER A 1 164 ? 14.085 7.489 -24.196 1.00 80.38 164 SER A O 1
ATOM 1311 N N . PRO A 1 165 ? 14.011 6.905 -22.014 1.00 77.69 165 PRO A N 1
ATOM 1312 C CA . PRO A 1 165 ? 15.062 5.904 -22.133 1.00 77.69 165 PRO A CA 1
ATOM 1313 C C . PRO A 1 165 ? 14.622 4.749 -23.043 1.00 77.69 165 PRO A C 1
ATOM 1315 O O . PRO A 1 165 ? 13.444 4.401 -23.095 1.00 77.69 165 PRO A O 1
ATOM 1318 N N . TYR A 1 166 ? 15.570 4.151 -23.770 1.00 79.06 166 TYR A N 1
ATOM 1319 C CA . TYR A 1 166 ? 15.285 2.996 -24.625 1.00 79.06 166 TYR A CA 1
ATOM 1320 C C . TYR A 1 166 ? 14.985 1.765 -23.767 1.00 79.06 166 TYR A C 1
ATOM 1322 O O . TYR A 1 166 ? 15.864 1.295 -23.046 1.00 79.06 166 TYR A O 1
ATOM 1330 N N . HIS A 1 167 ? 13.772 1.226 -23.875 1.00 79.94 167 HIS A N 1
ATOM 1331 C CA . HIS A 1 167 ? 13.353 -0.020 -23.232 1.00 79.94 167 HIS A CA 1
ATOM 1332 C C . HIS A 1 167 ? 12.755 -0.953 -24.286 1.00 79.94 167 HIS A C 1
ATOM 1334 O O . HIS A 1 167 ? 11.968 -0.514 -25.126 1.00 79.94 167 HIS A O 1
ATOM 1340 N N . ASP A 1 168 ? 13.097 -2.238 -24.229 1.00 84.06 168 ASP A N 1
ATOM 1341 C CA . ASP A 1 168 ? 12.457 -3.277 -25.037 1.00 84.06 168 ASP A CA 1
ATOM 1342 C C . ASP A 1 168 ? 12.090 -4.503 -24.185 1.00 84.06 168 ASP A C 1
ATOM 1344 O O . ASP A 1 168 ? 12.141 -4.473 -22.957 1.00 84.06 168 ASP A O 1
ATOM 1348 N N . ASN A 1 169 ? 11.685 -5.598 -24.833 1.00 83.38 169 ASN A N 1
ATOM 1349 C CA . ASN A 1 169 ? 11.286 -6.833 -24.151 1.00 83.38 169 ASN A CA 1
ATOM 1350 C C . ASN A 1 169 ? 12.465 -7.649 -23.587 1.00 83.38 169 ASN A C 1
ATOM 1352 O O . ASN A 1 169 ? 12.248 -8.763 -23.106 1.00 83.38 169 ASN A O 1
ATOM 1356 N N . LYS A 1 170 ? 13.696 -7.138 -23.664 1.00 86.44 170 LYS A N 1
ATOM 1357 C CA . LYS A 1 170 ? 14.908 -7.763 -23.131 1.00 86.44 170 LYS A CA 1
ATOM 1358 C C . LYS A 1 170 ? 15.646 -6.878 -22.139 1.00 86.44 170 LYS A C 1
ATOM 1360 O O . LYS A 1 170 ? 16.138 -7.411 -21.152 1.00 86.44 170 LYS A O 1
ATOM 1365 N N . VAL A 1 171 ? 15.733 -5.573 -22.386 1.00 89.12 171 VAL A N 1
ATOM 1366 C CA . VAL A 1 171 ? 16.613 -4.676 -21.630 1.00 89.12 171 VAL A CA 1
ATOM 1367 C C . VAL A 1 171 ? 15.899 -3.393 -21.213 1.00 89.12 171 VAL A C 1
ATOM 1369 O O . VAL A 1 171 ? 15.177 -2.765 -21.989 1.00 89.12 171 VAL A O 1
ATOM 1372 N N . ILE A 1 172 ? 16.169 -2.965 -19.981 1.00 89.75 172 ILE A N 1
ATOM 1373 C CA . ILE A 1 172 ? 15.849 -1.641 -19.452 1.00 89.75 172 ILE A CA 1
ATOM 1374 C C . ILE A 1 172 ? 17.152 -0.845 -19.377 1.00 89.75 172 ILE A C 1
ATOM 1376 O O . ILE A 1 172 ? 18.012 -1.121 -18.539 1.00 89.75 172 ILE A O 1
ATOM 1380 N N . HIS A 1 173 ? 17.303 0.166 -20.235 1.00 89.25 173 HIS A N 1
ATOM 1381 C CA . HIS A 1 173 ? 18.450 1.063 -20.161 1.00 89.25 173 HIS A CA 1
ATOM 1382 C C . HIS A 1 173 ? 18.271 2.124 -19.078 1.00 89.25 173 HIS A C 1
ATOM 1384 O O . HIS A 1 173 ? 17.244 2.805 -19.001 1.00 89.25 173 HIS A O 1
ATOM 1390 N N . ILE A 1 174 ? 19.328 2.313 -18.289 1.00 91.31 174 ILE A N 1
ATOM 1391 C CA . ILE A 1 174 ? 19.471 3.418 -17.343 1.00 91.31 174 ILE A CA 1
ATOM 1392 C C . ILE A 1 174 ? 20.740 4.203 -17.709 1.00 91.31 174 ILE A C 1
ATOM 1394 O O . ILE A 1 174 ? 21.839 3.648 -17.667 1.00 91.31 174 ILE A O 1
ATOM 1398 N N . PRO A 1 175 ? 20.645 5.495 -18.070 1.00 92.12 175 PRO A N 1
ATOM 1399 C CA . PRO A 1 175 ? 21.831 6.311 -18.314 1.00 92.12 175 PRO A CA 1
ATOM 1400 C C . PRO A 1 175 ? 22.709 6.459 -17.061 1.00 92.12 175 PRO A C 1
ATOM 1402 O O . PRO A 1 175 ? 22.194 6.709 -15.968 1.00 92.12 175 PRO A O 1
ATOM 1405 N N . TRP A 1 176 ? 24.035 6.379 -17.212 1.00 92.25 176 TRP A N 1
ATOM 1406 C CA . TRP A 1 176 ? 24.990 6.553 -16.106 1.00 92.25 176 TRP A CA 1
ATOM 1407 C C . TRP A 1 176 ? 24.809 7.893 -15.385 1.00 92.25 176 TRP A C 1
ATOM 1409 O O . TRP A 1 176 ? 24.751 7.922 -14.157 1.00 92.25 176 TRP A O 1
ATOM 1419 N N . SER A 1 177 ? 24.606 8.989 -16.123 1.00 90.94 177 SER A N 1
ATOM 1420 C CA . SER A 1 177 ? 24.379 10.312 -15.525 1.00 90.94 177 SER A CA 1
ATOM 1421 C C . SER A 1 177 ? 23.108 10.376 -14.663 1.00 90.94 177 SER A C 1
ATOM 1423 O O . SER A 1 177 ? 23.012 11.159 -13.712 1.00 90.94 177 SER A O 1
ATOM 1425 N N . VAL A 1 178 ? 22.094 9.567 -14.984 1.00 92.06 178 VAL A N 1
ATOM 1426 C CA . VAL A 1 178 ? 20.860 9.446 -14.198 1.00 92.06 178 VAL A CA 1
ATOM 1427 C C . VAL A 1 178 ? 21.116 8.593 -12.965 1.00 92.06 178 VAL A C 1
ATOM 1429 O O . VAL A 1 178 ? 20.784 9.025 -11.861 1.00 92.06 178 VAL A O 1
ATOM 1432 N N . ALA A 1 179 ? 21.753 7.433 -13.140 1.00 92.38 179 ALA A N 1
ATOM 1433 C CA . ALA A 1 179 ? 22.073 6.512 -12.056 1.00 92.38 179 ALA A CA 1
ATOM 1434 C C . ALA A 1 179 ? 22.918 7.181 -10.963 1.00 92.38 179 ALA A C 1
ATOM 1436 O O . ALA A 1 179 ? 22.576 7.090 -9.788 1.00 92.38 179 ALA A O 1
ATOM 1437 N N . GLU A 1 180 ? 23.966 7.922 -11.330 1.00 93.38 180 GLU A N 1
ATOM 1438 C CA . GLU A 1 180 ? 24.830 8.611 -10.365 1.00 93.38 180 GLU A CA 1
ATOM 1439 C C . GLU A 1 180 ? 24.089 9.690 -9.571 1.00 93.38 180 GLU A C 1
ATOM 1441 O O . GLU A 1 180 ? 24.266 9.812 -8.357 1.00 93.38 180 GLU A O 1
ATOM 1446 N N . ARG A 1 181 ? 23.231 10.476 -10.234 1.00 92.69 181 ARG A N 1
ATOM 1447 C CA . ARG A 1 181 ? 22.431 11.506 -9.555 1.00 92.69 181 ARG A CA 1
ATOM 1448 C C . ARG A 1 181 ? 21.391 10.889 -8.624 1.00 92.69 181 ARG A C 1
ATOM 1450 O O . ARG A 1 181 ? 21.250 11.361 -7.498 1.00 92.69 181 ARG A O 1
ATOM 1457 N N . ALA A 1 182 ? 20.703 9.837 -9.069 1.00 93.00 182 ALA A N 1
ATOM 1458 C CA . ALA A 1 182 ? 19.730 9.113 -8.255 1.00 93.00 182 ALA A CA 1
ATOM 1459 C C . ALA A 1 182 ? 20.398 8.455 -7.038 1.00 93.00 182 ALA A C 1
ATOM 1461 O O . ALA A 1 182 ? 19.913 8.605 -5.916 1.00 93.00 182 ALA A O 1
ATOM 1462 N N . LYS A 1 183 ? 21.558 7.815 -7.242 1.00 95.50 183 LYS A N 1
ATOM 1463 C CA . LYS A 1 183 ? 22.346 7.162 -6.191 1.00 95.50 183 LYS A CA 1
ATOM 1464 C C . LYS A 1 183 ? 22.673 8.116 -5.043 1.00 95.50 183 LYS A C 1
ATOM 1466 O O . LYS A 1 183 ? 22.431 7.763 -3.897 1.00 95.50 183 LYS A O 1
ATOM 1471 N N . ARG A 1 184 ? 23.104 9.351 -5.330 1.00 95.25 184 ARG A N 1
ATOM 1472 C CA . ARG A 1 184 ? 23.378 10.357 -4.283 1.00 95.25 184 ARG A CA 1
ATOM 1473 C C . ARG A 1 184 ? 22.160 10.652 -3.403 1.00 95.25 184 ARG A C 1
ATOM 1475 O O . ARG A 1 184 ? 22.318 10.879 -2.208 1.00 95.25 184 ARG A O 1
ATOM 1482 N N . GLY A 1 185 ? 20.959 10.697 -3.983 1.00 93.25 185 GLY A N 1
ATOM 1483 C CA . GLY A 1 185 ? 19.719 10.898 -3.227 1.00 93.25 185 GLY A CA 1
ATOM 1484 C C . GLY A 1 185 ? 19.410 9.717 -2.307 1.00 93.25 185 GLY A C 1
ATOM 1485 O O . GLY A 1 185 ? 19.118 9.917 -1.131 1.00 93.25 185 GLY A O 1
ATOM 1486 N N . ILE A 1 186 ? 19.553 8.496 -2.829 1.00 94.88 186 ILE A N 1
ATOM 1487 C CA . ILE A 1 186 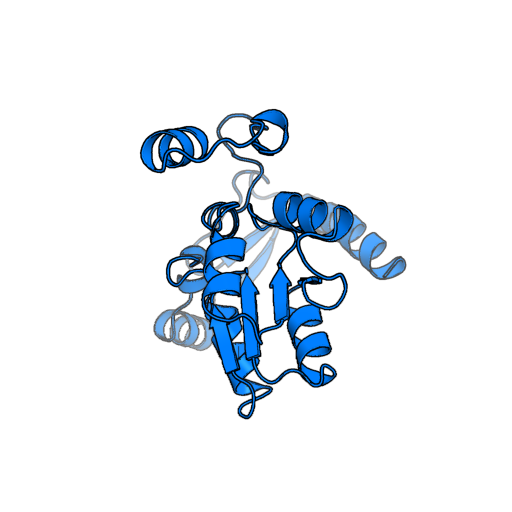? 19.335 7.250 -2.082 1.00 94.88 186 ILE A CA 1
ATOM 1488 C C . ILE A 1 186 ? 20.348 7.114 -0.939 1.00 94.88 186 ILE A C 1
ATOM 1490 O O . ILE A 1 186 ? 19.957 6.857 0.192 1.00 94.88 186 ILE A O 1
ATOM 1494 N N . GLU A 1 187 ? 21.637 7.346 -1.197 1.00 96.12 187 GLU A N 1
ATOM 1495 C CA . GLU A 1 187 ? 22.691 7.260 -0.176 1.00 96.12 187 GLU A CA 1
ATOM 1496 C C . GLU A 1 187 ? 22.479 8.264 0.959 1.00 96.12 187 GLU A C 1
ATOM 1498 O O . GLU A 1 187 ? 22.683 7.929 2.121 1.00 96.12 187 GLU A O 1
ATOM 1503 N N . ARG A 1 188 ? 22.017 9.481 0.649 1.00 95.38 188 ARG A N 1
ATOM 1504 C CA . ARG A 1 188 ? 21.674 10.474 1.678 1.00 95.38 188 ARG A CA 1
ATOM 1505 C C . ARG A 1 188 ? 20.489 10.039 2.530 1.00 95.38 188 ARG A C 1
ATOM 1507 O O . ARG A 1 188 ? 20.526 10.244 3.734 1.00 95.38 188 ARG A O 1
ATOM 1514 N N . MET A 1 189 ? 19.461 9.449 1.919 1.00 92.50 189 MET A N 1
ATOM 1515 C CA . MET A 1 189 ? 18.315 8.904 2.650 1.00 92.50 189 MET A CA 1
ATOM 1516 C C . MET A 1 189 ? 18.756 7.776 3.594 1.00 92.50 189 MET A C 1
ATOM 1518 O O . MET A 1 189 ? 18.406 7.804 4.768 1.00 92.50 189 MET A O 1
ATOM 1522 N N . LEU A 1 190 ? 19.574 6.836 3.104 1.00 93.81 190 LEU A N 1
ATOM 1523 C CA . LEU A 1 190 ? 20.097 5.712 3.893 1.00 93.81 190 LEU A CA 1
ATOM 1524 C C . LEU A 1 190 ? 21.071 6.134 5.000 1.00 93.81 190 LEU A C 1
ATOM 1526 O O . LEU A 1 190 ? 21.233 5.407 5.965 1.00 93.81 190 LEU A O 1
ATOM 1530 N N . ALA A 1 191 ? 21.751 7.272 4.857 1.00 93.12 191 ALA A N 1
ATOM 1531 C CA . ALA A 1 191 ? 22.646 7.788 5.892 1.00 93.12 191 ALA A CA 1
ATOM 1532 C C . ALA A 1 191 ? 21.905 8.480 7.051 1.00 93.12 191 ALA A C 1
ATOM 1534 O O . ALA A 1 191 ? 22.518 8.745 8.083 1.00 93.12 191 ALA A O 1
ATOM 1535 N N . ILE A 1 192 ? 20.628 8.833 6.857 1.00 88.12 192 ILE A N 1
ATOM 1536 C CA . ILE A 1 192 ? 19.791 9.510 7.860 1.00 88.12 192 ILE A CA 1
ATOM 1537 C C . ILE A 1 192 ? 18.836 8.524 8.549 1.00 88.12 192 ILE A C 1
ATOM 1539 O O . ILE A 1 192 ? 18.540 8.720 9.727 1.00 88.12 192 ILE A O 1
ATOM 1543 N N . GLY A 1 193 ? 18.323 7.534 7.807 1.00 60.38 193 GLY A N 1
ATOM 1544 C CA . GLY A 1 193 ? 17.407 6.501 8.311 1.00 60.38 193 GLY A CA 1
ATOM 1545 C C . GLY A 1 193 ? 18.115 5.421 9.111 1.00 60.38 193 GLY A C 1
ATOM 1546 O O . GLY A 1 193 ? 17.522 4.994 10.123 1.00 60.38 193 GLY A O 1
#

Secondary structure (DSSP, 8-state):
-HHHHHHHHT----GGGS-----EETTEESS-TTGGGS-HHHHHHHHHH-TTSEEEE-TT-TTHHHHHHHHHTTSS-TTTEEE--HHHHHHHHHH---SEEEEES-TTHHHHHHHH-TTSEEEES-TT---HHHHT--HHHHHHHHHHT-SEEEEESS-SBTTB--B-SSEEEEEHHHHHHHHHHHHHHHHH-

Foldseek 3Di:
DVVVVCVVVVPDDDPVLQDDQPDDPVPDRPADPLQAVQAQCLVVVVCVVCVLAAEEAECRHSNNSSVVVCCVVVVAPVRRYHHDDLVRVLVCLVPDPGQEYEYRAQPCSQVVNCVSPVSHHYHYSDPRSHDVVVVVDDPVLVVVCVVQVDDAEDEDQCPDDQVDFDDDGHYDYDYPVRVVVVVVVVVVVVVVD

pLDDT: mean 84.62, std 14.63, range [45.16, 98.44]

Sequence (193 aa):
RALEILRRENIDINPDLIEIYDHRKGKYWSACHVHQQIGPDAADIALLQNSDAELMIHPECGCASSCLYKVQSGIIPHDKAYFLSTEQMIEHAKISPAKKFIVATEKGMVYRLRKEMPEKEFIPISPDAVCEYMKANTFDKLLNSLRRDCLEIVFCKDCCDPKSPYHDNKVIHIPWSVAERAKRGIERMLAIG